Protein AF-A0A453B5K4-F1 (afdb_monomer_lite)

Secondary structure (DSSP, 8-state):
--HHHHHHHHHHHHHHHTTS--------PPPP--THHHHHHHHHHHHHTT-S--------SSSSTTHHHHHHTTSTT-----PPPP---------PPPP--------------SHHHHHHHHHHHT-HHHHHHHHHSTTHHHHHHHHHTSTT-EEEEEE-HHHHHHHHHHHTTS-HHHHHHHHHTTEESS---HHHHHHS-SEEEBTTSS-EEEEEE-SS-EEEEETTTPSS-EEEEEEEEEE-SSEEEEEESS----HHHHHHHHHHHHHHHHHHHHHHHHHHHHHHHHHHHHHHHHHHHHHHHHHHHHHHHHHHHTT----------

Organism: Aegilops tauschii subsp. strangulata (NCBI:txid200361)

Foldseek 3Di:
DPVVVVVVVVVLVVVVPPVPDDDDDDDDDDDDDDPPVVVVVVVVVVVPVPPDDDDDDDDDDDPPVVVVVVVVVVVVPPPDDPDDDDDDDDDDDDDDDDDDDDDDDDDDDDPPDDLVVVLVLLVVLQQNLLSVLQSVQPPSSVLQVVLLPDQFAKEAAGEGPVQSVVCVVVLVVDDSLQNSLLSQQRMFSGQDDPVRLAVPDQWTQTSSRPFTWGWDDDPNWIKIAGPVGDPPFIWTFPDWSDRDRRYTYTYIHHRYHYPVVVVVVVVVVVVVVVVCVVVVVVVVVVVVVVVVVVVSVVVVVVVVVVVVVVVVVVVVVVPPDDDDDDDDD

pLDDT: mean 72.01, std 23.86, range [30.5, 98.25]

InterPro domains:
  IPR000782 FAS1 domain [PF02469] (131-258)
  IPR000782 FAS1 domain [PS50213] (114-256)
  IPR000782 FAS1 domain [SM00554] (155-259)
  IPR036378 FAS1 domain superfamily [G3DSA:2.30.180.10] (99-259)
  IPR036378 FAS1 domain superfamily [SSF82153] (109-259)
  IPR045003 Fasciclin-like arabinogalactan protein, group A [PTHR32077] (66-262)

Structure (mmCIF, N/CA/C/O backbone):
data_AF-A0A453B5K4-F1
#
_entry.id   AF-A0A453B5K4-F1
#
loop_
_atom_site.group_PDB
_atom_site.id
_atom_site.type_symbol
_atom_site.label_atom_id
_atom_site.label_alt_id
_atom_site.label_comp_id
_atom_site.label_asym_id
_atom_site.label_entity_id
_atom_site.label_seq_id
_atom_site.pdbx_PDB_ins_code
_atom_site.Cartn_x
_atom_site.Cartn_y
_atom_site.Cartn_z
_atom_site.occupancy
_atom_site.B_iso_or_equiv
_atom_site.auth_seq_id
_atom_site.auth_comp_id
_atom_site.auth_asym_id
_atom_site.auth_atom_id
_atom_site.pdbx_PDB_model_num
ATOM 1 N N . MET A 1 1 ? 29.454 13.445 -32.163 1.00 44.91 1 MET A N 1
ATOM 2 C CA . MET A 1 1 ? 29.295 13.307 -33.635 1.00 44.91 1 MET A CA 1
ATOM 3 C C . MET A 1 1 ? 30.575 13.560 -34.451 1.00 44.91 1 MET A C 1
ATOM 5 O O . MET A 1 1 ? 30.662 13.029 -35.550 1.00 44.91 1 MET A O 1
ATOM 9 N N . LEU A 1 2 ? 31.587 14.292 -33.957 1.00 38.69 2 LEU A N 1
ATOM 10 C CA . LEU A 1 2 ? 32.822 14.576 -34.721 1.00 38.69 2 LEU A CA 1
ATOM 11 C C . LEU A 1 2 ? 33.898 13.470 -34.653 1.00 38.69 2 LEU A C 1
ATOM 13 O O . LEU A 1 2 ? 34.555 13.205 -35.654 1.00 38.69 2 LEU A O 1
ATOM 17 N N . PHE A 1 3 ? 34.012 12.741 -33.537 1.00 33.03 3 PHE A N 1
ATOM 18 C CA . PHE A 1 3 ? 35.019 11.675 -33.374 1.00 33.03 3 PHE A CA 1
ATOM 19 C C . PHE A 1 3 ? 34.816 10.463 -34.304 1.00 33.03 3 PHE A C 1
ATOM 21 O O . PHE A 1 3 ? 35.774 9.830 -34.734 1.00 33.03 3 PHE A O 1
ATOM 28 N N . SER A 1 4 ? 33.569 10.170 -34.680 1.00 44.31 4 SER A N 1
ATOM 29 C CA . SER A 1 4 ? 33.240 9.020 -35.534 1.00 44.31 4 SER A CA 1
ATOM 30 C C . SER A 1 4 ? 33.569 9.263 -37.018 1.00 44.31 4 SER A C 1
ATOM 32 O O . SER A 1 4 ? 33.883 8.324 -37.743 1.00 44.31 4 SER A O 1
ATOM 34 N N . ARG A 1 5 ? 33.589 10.528 -37.473 1.00 44.09 5 ARG A N 1
ATOM 35 C CA . ARG A 1 5 ? 33.927 10.875 -38.868 1.00 44.09 5 ARG A CA 1
ATOM 36 C C . ARG A 1 5 ? 35.433 10.799 -39.147 1.00 44.09 5 ARG A C 1
ATOM 38 O O . ARG A 1 5 ? 35.814 10.445 -40.257 1.00 44.09 5 ARG A O 1
ATOM 45 N N . ALA A 1 6 ? 36.280 11.067 -38.149 1.00 40.53 6 ALA A N 1
ATOM 46 C CA . ALA A 1 6 ? 37.738 11.027 -38.301 1.00 40.53 6 ALA A CA 1
ATOM 47 C C . ALA A 1 6 ? 38.283 9.592 -38.451 1.00 40.53 6 ALA A C 1
ATOM 49 O O . ALA A 1 6 ? 39.158 9.347 -39.279 1.00 40.53 6 ALA A O 1
ATOM 50 N N . MET A 1 7 ? 37.710 8.618 -37.734 1.00 45.06 7 MET A N 1
ATOM 51 C CA . MET A 1 7 ? 38.061 7.200 -37.915 1.00 45.06 7 MET A CA 1
ATOM 52 C C . MET A 1 7 ? 37.594 6.627 -39.265 1.00 45.06 7 MET A C 1
ATOM 54 O O . MET A 1 7 ? 38.231 5.720 -39.801 1.00 45.06 7 MET A O 1
ATOM 58 N N . LEU A 1 8 ? 36.524 7.184 -39.846 1.00 45.09 8 LEU A N 1
ATOM 59 C CA . LEU A 1 8 ? 35.948 6.729 -41.115 1.00 45.09 8 LEU A CA 1
ATOM 60 C C . LEU A 1 8 ? 36.867 7.004 -42.321 1.00 45.09 8 LEU A C 1
ATOM 62 O O . LEU A 1 8 ? 36.953 6.169 -43.220 1.00 45.09 8 LEU A O 1
ATOM 66 N N . LEU A 1 9 ? 37.593 8.130 -42.329 1.00 50.03 9 LEU A N 1
ATOM 67 C CA . LEU A 1 9 ? 38.559 8.427 -43.397 1.00 50.03 9 LEU A CA 1
ATOM 68 C C . LEU A 1 9 ? 39.829 7.577 -43.282 1.00 50.03 9 LEU A C 1
ATOM 70 O O . LEU A 1 9 ? 40.340 7.099 -44.292 1.00 50.03 9 LEU A O 1
ATOM 74 N N . HIS A 1 10 ? 40.319 7.343 -42.062 1.00 47.34 10 HIS A N 1
ATOM 75 C CA . HIS A 1 10 ? 41.556 6.588 -41.862 1.00 47.34 10 HIS A CA 1
ATOM 76 C C . HIS A 1 10 ? 41.399 5.100 -42.218 1.00 47.34 10 HIS A C 1
ATOM 78 O O . HIS A 1 10 ? 42.280 4.531 -42.855 1.00 47.34 10 HIS A O 1
ATOM 84 N N . ALA A 1 11 ? 40.265 4.470 -41.887 1.00 46.16 11 ALA A N 1
ATOM 85 C CA . ALA A 1 11 ? 40.037 3.056 -42.202 1.00 46.16 11 ALA A CA 1
ATOM 86 C C . ALA A 1 11 ? 39.791 2.790 -43.704 1.00 46.16 11 ALA A C 1
ATOM 88 O O . ALA A 1 11 ? 40.219 1.753 -44.220 1.00 46.16 11 ALA A O 1
ATOM 89 N N . MET A 1 12 ? 39.138 3.719 -44.420 1.00 43.75 12 MET A N 1
ATOM 90 C CA . MET A 1 12 ? 38.887 3.571 -45.862 1.00 43.75 12 MET A CA 1
ATOM 91 C C . MET A 1 12 ? 40.150 3.743 -46.714 1.00 43.75 12 MET A C 1
ATOM 93 O O . MET A 1 12 ? 40.313 3.015 -47.690 1.00 43.75 12 MET A O 1
ATOM 97 N N . VAL A 1 13 ? 41.069 4.637 -46.334 1.00 52.22 13 VAL A N 1
ATOM 98 C CA . VAL A 1 13 ? 42.352 4.796 -47.043 1.00 52.22 13 VAL A CA 1
ATOM 99 C C . VAL A 1 13 ? 43.278 3.603 -46.766 1.00 52.22 13 VAL A C 1
ATOM 101 O O . VAL A 1 13 ? 43.876 3.057 -47.691 1.00 52.22 13 VAL A O 1
ATOM 104 N N . TYR A 1 14 ? 43.314 3.105 -45.525 1.00 42.91 14 TYR A N 1
ATOM 105 C CA . TYR A 1 14 ? 44.226 2.022 -45.133 1.00 42.91 14 TYR A CA 1
ATOM 106 C C . TYR A 1 14 ? 43.904 0.655 -45.768 1.00 42.91 14 TYR A C 1
ATOM 108 O O . TYR A 1 14 ? 44.802 -0.160 -45.969 1.00 42.91 14 TYR A O 1
ATOM 116 N N . SER A 1 15 ? 42.638 0.387 -46.117 1.00 42.91 15 SER A N 1
ATOM 117 C CA . SER A 1 15 ? 42.247 -0.882 -46.763 1.00 42.91 15 SER A CA 1
ATOM 118 C C . SER A 1 15 ? 42.492 -0.922 -48.276 1.00 42.91 15 SER A C 1
ATOM 120 O O . SER A 1 15 ? 42.538 -2.012 -48.845 1.00 42.91 15 SER A O 1
ATOM 122 N N . CYS A 1 16 ? 42.661 0.226 -48.938 1.00 41.56 16 CYS A N 1
ATOM 123 C CA . CYS A 1 16 ? 42.994 0.263 -50.365 1.00 41.56 16 CYS A CA 1
ATOM 124 C C . CYS A 1 16 ? 44.496 0.064 -50.627 1.00 41.56 16 CYS A C 1
ATOM 126 O O . CYS A 1 16 ? 44.838 -0.556 -51.632 1.00 41.56 16 CYS A O 1
ATOM 128 N N . ASP A 1 17 ? 45.376 0.505 -49.721 1.00 39.75 17 ASP A N 1
ATOM 129 C CA . ASP A 1 17 ? 46.835 0.444 -49.922 1.00 39.75 17 ASP A CA 1
ATOM 130 C C . ASP A 1 17 ? 47.472 -0.911 -49.564 1.00 39.75 17 ASP A C 1
ATOM 132 O O . ASP A 1 17 ? 48.497 -1.297 -50.123 1.00 39.75 17 ASP A O 1
ATOM 136 N N . ARG A 1 18 ? 46.874 -1.691 -48.655 1.00 41.38 18 ARG A N 1
ATOM 137 C CA . ARG A 1 18 ? 47.550 -2.867 -48.067 1.00 41.38 18 ARG A CA 1
ATOM 138 C C . ARG A 1 18 ? 47.455 -4.177 -48.859 1.00 41.38 18 ARG A C 1
ATOM 140 O O . ARG A 1 18 ? 47.921 -5.204 -48.379 1.00 41.38 18 ARG A O 1
ATOM 147 N N . LEU A 1 19 ? 46.864 -4.167 -50.054 1.00 42.16 19 LEU A N 1
ATOM 148 C CA . LEU A 1 19 ? 46.797 -5.340 -50.947 1.00 42.16 19 LEU A CA 1
ATOM 149 C C . LEU A 1 19 ? 47.803 -5.273 -52.107 1.00 42.16 19 LEU A C 1
ATOM 151 O O . LEU A 1 19 ? 47.743 -6.092 -53.022 1.00 42.16 19 LEU A O 1
ATOM 155 N N . GLY A 1 20 ? 48.723 -4.309 -52.066 1.00 38.78 20 GLY A N 1
ATOM 156 C CA . GLY A 1 20 ? 49.695 -4.043 -53.118 1.00 38.78 20 GLY A CA 1
ATOM 157 C C . GLY A 1 20 ? 51.151 -4.240 -52.713 1.00 38.78 20 GLY A C 1
ATOM 158 O O . GLY A 1 20 ? 51.958 -3.446 -53.153 1.00 38.78 20 GLY A O 1
ATOM 159 N N . THR A 1 21 ? 51.520 -5.229 -51.897 1.00 35.91 21 THR A N 1
ATOM 160 C CA . THR A 1 21 ? 52.910 -5.731 -51.838 1.00 35.91 21 THR A CA 1
ATOM 161 C C . THR A 1 21 ? 52.940 -7.108 -51.175 1.00 35.91 21 THR A C 1
ATOM 163 O O . THR A 1 21 ? 52.643 -7.257 -49.994 1.00 35.91 21 THR A O 1
ATOM 166 N N . GLY A 1 22 ? 53.284 -8.136 -51.948 1.00 35.16 22 GLY A N 1
ATOM 167 C CA . GLY A 1 22 ? 53.698 -9.432 -51.424 1.00 35.16 22 GLY A CA 1
ATOM 168 C C . GLY A 1 22 ? 55.219 -9.537 -51.475 1.00 35.16 22 GLY A C 1
ATOM 169 O O . GLY A 1 22 ? 55.791 -9.367 -52.545 1.00 35.16 22 GLY A O 1
ATOM 170 N N . SE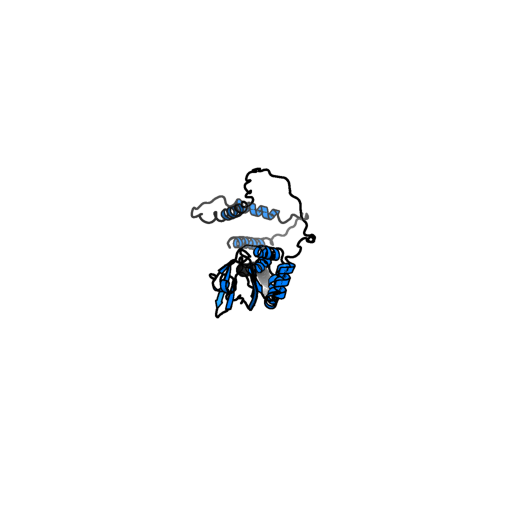R A 1 23 ? 55.860 -9.815 -50.341 1.00 33.44 23 SER A N 1
ATOM 171 C CA . SER A 1 23 ? 57.079 -10.632 -50.238 1.00 33.44 23 SER A CA 1
ATOM 172 C C . SER A 1 23 ? 57.351 -10.904 -48.756 1.00 33.44 23 SER A C 1
ATOM 174 O O . SER A 1 23 ? 57.229 -10.002 -47.930 1.00 33.44 23 SER A O 1
ATOM 176 N N . GLY A 1 24 ? 57.624 -12.166 -48.424 1.00 37.53 24 GLY A N 1
ATOM 177 C CA . GLY A 1 24 ? 57.566 -12.708 -47.067 1.00 37.53 24 GLY A CA 1
ATOM 178 C C . GLY A 1 24 ? 58.735 -12.366 -46.146 1.00 37.53 24 GLY A C 1
ATOM 179 O O . GLY A 1 24 ? 59.785 -11.945 -46.612 1.00 37.53 24 GLY A O 1
ATOM 180 N N . VAL A 1 25 ? 58.528 -12.633 -44.850 1.00 32.84 25 VAL A N 1
ATOM 181 C CA . VAL A 1 25 ? 59.504 -13.180 -43.889 1.00 32.84 25 VAL A CA 1
ATOM 182 C C . VAL A 1 25 ? 58.721 -13.917 -42.786 1.00 32.84 25 VAL A C 1
ATOM 184 O O . VAL A 1 25 ? 57.735 -13.411 -42.254 1.00 32.84 25 VAL A O 1
ATOM 187 N N . GLU A 1 26 ? 59.180 -15.129 -42.492 1.00 35.62 26 GLU A N 1
ATOM 188 C CA . GLU A 1 26 ? 58.746 -16.084 -41.466 1.00 35.62 26 GLU A CA 1
ATOM 189 C C . GLU A 1 26 ? 59.129 -15.636 -40.032 1.00 35.62 26 GLU A C 1
ATOM 191 O O . GLU A 1 26 ? 60.240 -15.152 -39.819 1.00 35.62 26 GLU A O 1
ATOM 196 N N . GLY A 1 27 ? 58.275 -15.914 -39.031 1.00 32.19 27 GLY A N 1
ATOM 197 C CA . GLY A 1 27 ? 58.741 -16.332 -37.693 1.00 32.19 27 GLY A CA 1
ATOM 198 C C . GLY A 1 27 ? 58.293 -15.543 -36.444 1.00 32.19 27 GLY A C 1
ATOM 199 O O . GLY A 1 27 ? 58.836 -14.480 -36.155 1.00 32.19 27 GLY A O 1
ATOM 200 N N . ARG A 1 28 ? 57.419 -16.181 -35.631 1.00 30.55 28 ARG A N 1
ATOM 201 C CA . ARG A 1 28 ? 57.387 -16.289 -34.135 1.00 30.55 28 ARG A CA 1
ATOM 202 C C . ARG A 1 28 ? 55.956 -16.146 -33.538 1.00 30.55 28 ARG A C 1
ATOM 204 O O . ARG A 1 28 ? 55.220 -15.261 -33.964 1.00 30.55 28 ARG A O 1
ATOM 211 N N . PRO A 1 29 ? 55.531 -16.994 -32.566 1.00 38.53 29 PRO A N 1
ATOM 212 C CA . PRO A 1 29 ? 54.137 -17.050 -32.103 1.00 38.53 29 PRO A CA 1
ATOM 213 C C . PRO A 1 29 ? 53.774 -15.953 -31.076 1.00 38.53 29 PRO A C 1
ATOM 215 O O . PRO A 1 29 ? 54.666 -15.407 -30.422 1.00 38.53 29 PRO A O 1
ATOM 218 N N . PRO A 1 30 ? 52.472 -15.638 -30.896 1.00 37.97 30 PRO A N 1
ATOM 219 C CA . PRO A 1 30 ? 52.020 -14.509 -30.085 1.00 37.97 30 PRO A CA 1
ATOM 220 C C . PRO A 1 30 ? 51.936 -14.831 -28.583 1.00 37.97 30 PRO A C 1
ATOM 222 O O . PRO A 1 30 ? 51.296 -15.799 -28.169 1.00 37.97 30 PRO A O 1
ATOM 225 N N . ALA A 1 31 ? 52.511 -13.954 -27.757 1.00 37.72 31 ALA A N 1
ATOM 226 C CA . ALA A 1 31 ? 52.238 -13.896 -26.324 1.00 37.72 31 ALA A CA 1
ATOM 227 C C . ALA A 1 31 ? 50.880 -13.211 -26.073 1.00 37.72 31 ALA A C 1
ATOM 229 O O . ALA A 1 31 ? 50.592 -12.143 -26.614 1.00 37.72 31 ALA A O 1
ATOM 230 N N . LYS A 1 32 ? 50.039 -13.849 -25.254 1.00 50.38 32 LYS A N 1
ATOM 231 C CA . LYS A 1 32 ? 48.721 -13.365 -24.825 1.00 50.38 32 LYS A CA 1
ATOM 232 C C . LYS A 1 32 ? 48.896 -12.307 -23.731 1.00 50.38 32 LYS A C 1
ATOM 234 O O . LYS A 1 32 ? 49.384 -12.656 -22.665 1.00 50.38 32 LYS A O 1
ATOM 239 N N . ASN A 1 33 ? 48.437 -11.073 -23.956 1.00 39.31 33 ASN A N 1
ATOM 240 C CA . ASN A 1 33 ? 48.264 -10.061 -22.904 1.00 39.31 33 ASN A CA 1
ATOM 241 C C . ASN A 1 33 ? 46.821 -9.503 -22.928 1.00 39.31 33 ASN A C 1
ATOM 243 O O . ASN A 1 33 ? 46.266 -9.327 -24.016 1.00 39.31 33 ASN A O 1
ATOM 247 N N . PRO A 1 34 ? 46.195 -9.255 -21.759 1.00 41.41 34 PRO A N 1
ATOM 248 C CA . PRO A 1 34 ? 44.765 -8.963 -21.630 1.00 41.41 34 PRO A CA 1
ATOM 249 C C . PRO A 1 34 ? 44.393 -7.506 -21.990 1.00 41.41 34 PRO A C 1
ATOM 251 O O . PRO A 1 34 ? 45.249 -6.619 -21.979 1.00 41.41 34 PRO A O 1
ATOM 254 N N . PRO A 1 35 ? 43.100 -7.222 -22.253 1.00 46.84 35 PRO A N 1
ATOM 255 C CA . PRO A 1 35 ? 42.599 -5.954 -22.814 1.00 46.84 35 PRO A CA 1
ATOM 256 C C . PRO A 1 35 ? 42.744 -4.694 -21.932 1.00 46.84 35 PRO A C 1
ATOM 258 O O . PRO A 1 35 ? 42.325 -3.614 -22.345 1.00 46.84 35 PRO A O 1
ATOM 261 N N . PHE A 1 36 ? 43.356 -4.778 -20.747 1.00 43.94 36 PHE A N 1
ATOM 262 C CA . PHE A 1 36 ? 43.463 -3.651 -19.809 1.00 43.94 36 PHE A CA 1
ATOM 263 C C . PHE A 1 36 ? 44.582 -2.643 -20.140 1.00 43.94 36 PHE A C 1
ATOM 265 O O . PHE A 1 36 ? 44.434 -1.454 -19.866 1.00 43.94 36 PHE A O 1
ATOM 272 N N . ALA A 1 37 ? 45.674 -3.066 -20.789 1.00 42.75 37 ALA A N 1
ATOM 273 C CA . ALA A 1 37 ? 46.810 -2.176 -21.081 1.00 42.75 37 ALA A CA 1
ATOM 274 C C . ALA A 1 37 ? 46.524 -1.159 -22.208 1.00 42.75 37 ALA A C 1
ATOM 276 O O . ALA A 1 37 ? 47.072 -0.057 -22.218 1.00 42.75 37 ALA A O 1
ATOM 277 N N . ILE A 1 38 ? 45.615 -1.490 -23.131 1.00 51.94 38 ILE A N 1
ATOM 278 C CA . ILE A 1 38 ? 45.228 -0.606 -24.244 1.00 51.94 38 ILE A CA 1
ATOM 279 C C . ILE A 1 38 ? 44.312 0.527 -23.746 1.00 51.94 38 ILE A C 1
ATOM 281 O O . ILE A 1 38 ? 44.372 1.647 -24.254 1.00 51.94 38 ILE A O 1
ATOM 285 N N . LEU A 1 39 ? 43.523 0.267 -22.698 1.00 46.91 39 LEU A N 1
ATOM 286 C CA . LEU A 1 39 ? 42.600 1.242 -22.115 1.00 46.91 39 LEU A CA 1
ATOM 287 C C . LEU A 1 39 ? 43.345 2.368 -21.370 1.00 46.91 39 LEU A C 1
ATOM 289 O O . LEU A 1 39 ? 42.973 3.535 -21.480 1.00 46.91 39 LEU A O 1
ATOM 293 N N . ILE A 1 40 ? 44.447 2.037 -20.687 1.00 49.06 40 ILE A N 1
ATOM 294 C CA . ILE A 1 40 ? 45.277 3.003 -19.943 1.00 49.06 40 ILE A CA 1
ATOM 295 C C . ILE A 1 40 ? 46.068 3.911 -20.901 1.00 49.06 40 ILE A C 1
ATOM 297 O O . ILE A 1 40 ? 46.153 5.119 -20.677 1.00 49.06 40 ILE A O 1
ATOM 301 N N . SER A 1 41 ? 46.565 3.376 -22.023 1.00 49.66 41 SER A N 1
ATOM 302 C CA . SER A 1 41 ? 47.263 4.182 -23.037 1.00 49.66 41 SER A CA 1
ATOM 303 C C . SER A 1 41 ? 46.338 5.164 -23.769 1.00 49.66 41 SER A C 1
ATOM 305 O O . SER A 1 41 ? 46.783 6.249 -24.145 1.00 49.66 41 SER A O 1
ATOM 307 N N . MET A 1 42 ? 45.052 4.832 -23.943 1.00 50.53 42 MET A N 1
ATOM 308 C CA . MET A 1 42 ? 44.075 5.761 -24.528 1.00 50.53 42 MET A CA 1
ATOM 309 C C . MET A 1 42 ? 43.636 6.861 -23.554 1.00 50.53 42 MET A C 1
ATOM 311 O O . MET A 1 42 ? 43.427 7.994 -23.984 1.00 50.53 42 MET A O 1
ATOM 315 N N . LEU A 1 43 ? 43.563 6.572 -22.251 1.00 46.47 43 LEU A N 1
ATOM 316 C CA . LEU A 1 43 ? 43.253 7.574 -21.224 1.00 46.47 43 LEU A CA 1
ATOM 317 C C . LEU A 1 43 ? 44.385 8.605 -21.057 1.00 46.47 43 LEU A C 1
ATOM 319 O O . LEU A 1 43 ? 44.106 9.798 -20.948 1.00 46.47 43 LEU A O 1
ATOM 323 N N . LEU A 1 44 ? 45.655 8.191 -21.140 1.00 48.28 44 LEU A N 1
ATOM 324 C CA . LEU A 1 44 ? 46.801 9.108 -21.022 1.00 48.28 44 LEU A CA 1
ATOM 325 C C . LEU A 1 44 ? 47.017 9.998 -22.266 1.00 48.28 44 LEU A C 1
ATOM 327 O O . LEU A 1 44 ? 47.513 11.119 -22.148 1.00 48.28 44 LEU A O 1
ATOM 331 N N . GLY A 1 45 ? 46.604 9.542 -23.454 1.00 44.75 45 GLY A N 1
ATOM 332 C CA . GLY A 1 45 ? 46.686 10.325 -24.696 1.00 44.75 45 GLY A CA 1
ATOM 333 C C . GLY A 1 45 ? 45.675 11.477 -24.784 1.00 44.75 45 GLY A C 1
ATOM 334 O O . GLY A 1 45 ? 45.940 12.486 -25.434 1.00 44.75 45 GLY A O 1
ATOM 335 N N . VAL A 1 46 ? 44.536 11.371 -24.090 1.00 50.03 46 VAL A N 1
ATOM 336 C CA . VAL A 1 46 ? 43.511 12.432 -24.049 1.00 50.03 46 VAL A CA 1
ATOM 337 C C . VAL A 1 46 ? 43.911 13.572 -23.101 1.00 50.03 46 VAL A C 1
ATOM 339 O O . VAL A 1 46 ? 43.551 14.722 -23.343 1.00 50.03 46 VAL A O 1
ATOM 342 N N . LEU A 1 47 ? 44.723 13.290 -22.077 1.00 44.03 47 LEU A N 1
ATOM 343 C CA . LEU A 1 47 ? 45.171 14.282 -21.089 1.00 44.03 47 LEU A CA 1
ATOM 344 C C . LEU A 1 47 ? 46.348 15.158 -21.557 1.00 44.03 47 LEU A C 1
ATOM 346 O O . LEU A 1 47 ? 46.537 16.246 -21.021 1.00 44.03 47 LEU A O 1
ATOM 350 N N . THR A 1 48 ? 47.113 14.755 -22.578 1.00 43.72 48 THR A N 1
ATOM 351 C CA . THR A 1 48 ? 48.299 15.513 -23.041 1.00 43.72 48 THR A CA 1
ATOM 352 C C . THR A 1 48 ? 48.069 16.352 -24.305 1.00 43.72 48 THR A C 1
ATOM 354 O O . THR A 1 48 ? 48.881 17.219 -24.622 1.00 43.72 48 THR A O 1
ATOM 357 N N . SER A 1 49 ? 46.931 16.191 -24.993 1.00 39.91 49 SER A N 1
ATOM 358 C CA . SER A 1 49 ? 46.587 16.962 -26.204 1.00 39.91 49 SER A CA 1
ATOM 359 C C . SER A 1 49 ? 45.838 18.280 -25.931 1.00 39.91 49 SER A C 1
ATOM 361 O O . SER A 1 49 ? 45.495 18.990 -26.877 1.00 39.91 49 SER A O 1
ATOM 363 N N . GLN A 1 50 ? 45.573 18.635 -24.669 1.00 42.50 50 GLN A N 1
ATOM 364 C CA . GLN A 1 50 ? 44.916 19.904 -24.307 1.00 42.50 50 GLN A CA 1
ATOM 365 C C . GLN A 1 50 ? 45.892 21.058 -24.014 1.00 42.50 50 GLN A C 1
ATOM 367 O O . GLN A 1 50 ? 45.488 22.133 -23.577 1.00 42.50 50 GLN A O 1
ATOM 372 N N . GLY A 1 51 ? 47.182 20.880 -24.298 1.00 46.59 51 GLY A N 1
ATOM 373 C CA . GLY A 1 51 ? 48.159 21.957 -24.241 1.00 46.59 51 GLY A CA 1
ATOM 374 C C . GLY A 1 51 ? 48.292 22.673 -25.583 1.00 46.59 51 GLY A C 1
ATOM 375 O O . GLY A 1 51 ? 48.961 22.158 -26.472 1.00 46.59 51 GLY A O 1
ATOM 376 N N . ARG A 1 52 ? 47.779 23.914 -25.654 1.00 45.00 52 ARG A N 1
ATOM 377 C CA . ARG A 1 52 ? 48.212 25.003 -26.564 1.00 45.00 52 ARG A CA 1
ATOM 378 C C . ARG A 1 52 ? 47.417 25.178 -27.878 1.00 45.00 52 ARG A C 1
ATOM 380 O O . ARG A 1 52 ? 47.877 24.795 -28.948 1.00 45.00 52 ARG A O 1
ATOM 387 N N . ARG A 1 53 ? 46.315 25.943 -27.818 1.00 40.84 53 ARG A N 1
ATOM 388 C CA . ARG A 1 53 ? 46.168 27.261 -28.492 1.00 40.84 53 ARG A CA 1
ATOM 389 C C . ARG A 1 53 ? 44.812 27.905 -28.174 1.00 40.84 53 ARG A C 1
ATOM 391 O O . ARG A 1 53 ? 43.754 27.306 -28.293 1.00 40.84 53 ARG A O 1
ATOM 398 N N . SER A 1 54 ? 44.930 29.139 -27.719 1.00 39.69 54 SER A N 1
ATOM 399 C CA . SER A 1 54 ? 43.965 30.057 -27.129 1.00 39.69 54 SER A CA 1
ATOM 400 C C . SER A 1 54 ? 43.056 30.761 -28.137 1.00 39.69 54 SER A C 1
ATOM 402 O O . SER A 1 54 ? 43.568 31.380 -29.065 1.00 39.69 54 SER A O 1
ATOM 404 N N . THR A 1 55 ? 41.760 30.830 -27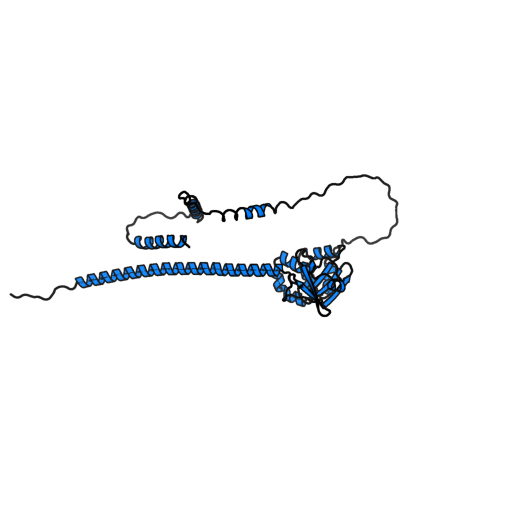.825 1.00 36.94 55 THR A N 1
ATOM 405 C CA . THR A 1 55 ? 40.932 32.038 -28.000 1.00 36.94 55 THR A CA 1
ATOM 406 C C . THR A 1 55 ? 39.893 32.079 -26.881 1.00 36.94 55 THR A C 1
ATOM 408 O O . THR A 1 55 ? 39.145 31.125 -26.683 1.00 36.94 55 THR A O 1
ATOM 411 N N . MET A 1 56 ? 39.916 33.168 -26.113 1.00 46.38 56 MET A N 1
ATOM 412 C CA . MET A 1 56 ? 39.053 33.435 -24.965 1.00 46.38 56 MET A CA 1
ATOM 413 C C . MET A 1 56 ? 37.603 33.645 -25.415 1.00 46.38 56 MET A C 1
ATOM 415 O O . MET A 1 56 ? 37.367 34.519 -26.241 1.00 46.38 56 MET A O 1
ATOM 419 N N . ALA A 1 57 ? 36.654 32.893 -24.851 1.00 40.47 57 ALA A N 1
ATOM 420 C CA . ALA A 1 57 ? 35.296 33.353 -24.540 1.00 40.47 57 ALA A CA 1
ATOM 421 C C . ALA A 1 57 ? 34.488 32.228 -23.868 1.00 40.47 57 ALA A C 1
ATOM 423 O O . ALA A 1 57 ? 34.288 31.163 -24.440 1.00 40.47 57 ALA A O 1
ATOM 424 N N . SER A 1 58 ? 33.977 32.531 -22.674 1.00 42.22 58 SER A N 1
ATOM 425 C CA . SER A 1 58 ? 32.878 31.849 -21.978 1.00 42.22 58 SER A CA 1
ATOM 426 C C . SER A 1 58 ? 33.099 30.392 -21.530 1.00 42.22 58 SER A C 1
ATOM 428 O O . SER A 1 58 ? 32.542 29.443 -22.076 1.00 42.22 58 SER A O 1
ATOM 430 N N . LEU A 1 59 ? 33.864 30.226 -20.446 1.00 41.84 59 LEU A N 1
ATOM 431 C CA . LEU A 1 59 ? 33.810 29.054 -19.565 1.00 41.84 59 LEU A CA 1
ATOM 432 C C . LEU A 1 59 ? 33.224 29.478 -18.212 1.00 41.84 59 LEU A C 1
ATOM 434 O O . LEU A 1 59 ? 33.936 29.680 -17.236 1.00 41.84 59 LEU A O 1
ATOM 438 N N . ALA A 1 60 ? 31.904 29.612 -18.165 1.00 47.72 60 ALA A N 1
ATOM 439 C CA . ALA A 1 60 ? 31.126 29.609 -16.933 1.00 47.72 60 ALA A CA 1
ATOM 440 C C . ALA A 1 60 ? 29.940 28.669 -17.175 1.00 47.72 60 ALA A C 1
ATOM 442 O O . ALA A 1 60 ? 28.982 29.042 -17.843 1.00 47.72 60 ALA A O 1
ATOM 443 N N . GLY A 1 61 ? 30.038 27.412 -16.729 1.00 50.25 61 GLY A N 1
ATOM 444 C CA . GLY A 1 61 ? 28.897 26.494 -16.843 1.00 50.25 61 GLY A CA 1
ATOM 445 C C . GLY A 1 61 ? 29.141 24.999 -16.640 1.00 50.25 61 GLY A C 1
ATOM 446 O O . GLY A 1 61 ? 28.174 24.288 -16.409 1.00 50.25 61 GLY A O 1
ATOM 447 N N . ALA A 1 62 ? 30.376 24.488 -16.679 1.00 47.47 62 ALA A N 1
ATOM 448 C CA . ALA A 1 62 ? 30.585 23.027 -16.689 1.00 47.47 62 ALA A CA 1
ATOM 449 C C . ALA A 1 62 ? 31.550 22.470 -15.626 1.00 47.47 62 ALA A C 1
ATOM 451 O O . ALA A 1 62 ? 31.868 21.287 -15.665 1.00 47.47 62 ALA A O 1
ATOM 452 N N . ALA A 1 63 ? 31.989 23.282 -14.658 1.00 46.16 63 ALA A N 1
ATOM 453 C CA . ALA A 1 63 ? 32.884 22.839 -13.577 1.00 46.16 63 ALA A CA 1
ATOM 454 C C . ALA A 1 63 ? 32.251 22.881 -12.170 1.00 46.16 63 ALA A C 1
ATOM 456 O O . ALA A 1 63 ? 32.909 22.520 -11.201 1.00 46.16 63 ALA A O 1
ATOM 457 N N . LEU A 1 64 ? 30.975 23.270 -12.039 1.00 47.97 64 LEU A N 1
ATOM 458 C CA . LEU A 1 64 ? 30.264 23.285 -10.748 1.00 47.97 64 LEU A CA 1
ATOM 459 C C . LEU A 1 64 ? 29.372 22.053 -10.516 1.00 47.97 64 LEU A C 1
ATOM 461 O O . LEU A 1 64 ? 29.033 21.760 -9.377 1.00 47.97 64 LEU A O 1
ATOM 465 N N . ALA A 1 65 ? 29.059 21.266 -11.550 1.00 49.84 65 ALA A N 1
ATOM 466 C CA . ALA A 1 65 ? 28.204 20.083 -11.393 1.00 49.84 65 ALA A CA 1
ATOM 467 C C . ALA A 1 65 ? 28.933 18.858 -10.800 1.00 49.84 65 ALA A C 1
ATOM 469 O O . ALA A 1 65 ? 28.282 17.954 -10.286 1.00 49.84 65 ALA A O 1
ATOM 470 N N . SER A 1 66 ? 30.272 18.824 -10.839 1.00 50.09 66 SER A N 1
ATOM 471 C CA . SER A 1 66 ? 31.049 17.691 -10.311 1.00 50.09 66 SER A CA 1
ATOM 472 C C . SER A 1 66 ? 31.432 17.841 -8.833 1.00 50.09 66 SER A C 1
ATOM 474 O O . SER A 1 66 ? 31.675 16.831 -8.179 1.00 50.09 66 SER A O 1
ATOM 476 N N . CYS A 1 67 ? 31.463 19.063 -8.287 1.00 43.72 67 CYS A N 1
ATOM 477 C CA . CYS A 1 67 ? 31.759 19.290 -6.865 1.00 43.72 67 CYS A CA 1
ATOM 478 C C . CYS A 1 67 ? 30.513 19.190 -5.971 1.00 43.72 67 CYS A C 1
ATOM 480 O O . CYS A 1 67 ? 30.622 18.747 -4.830 1.00 43.72 67 CYS A O 1
ATOM 482 N N . SER A 1 68 ? 29.321 19.532 -6.473 1.00 54.94 68 SER A N 1
ATOM 483 C CA . SER A 1 68 ? 28.084 19.474 -5.675 1.00 54.94 68 SER A CA 1
ATOM 484 C C . SER A 1 68 ? 27.647 18.047 -5.321 1.00 54.94 68 SER A C 1
ATOM 486 O O . SER A 1 68 ? 27.053 17.840 -4.269 1.00 54.94 68 SER A O 1
ATOM 488 N N . ILE A 1 69 ? 27.981 17.050 -6.147 1.00 56.59 69 ILE A N 1
ATOM 489 C CA . ILE A 1 69 ? 27.646 15.637 -5.888 1.00 56.59 69 ILE A CA 1
ATOM 490 C C . ILE A 1 69 ? 28.547 15.044 -4.789 1.00 56.59 69 ILE A C 1
ATOM 492 O O . ILE A 1 69 ? 28.094 14.227 -3.992 1.00 56.59 69 ILE A O 1
ATOM 496 N N . LEU A 1 70 ? 29.798 15.505 -4.688 1.00 54.28 70 LEU A N 1
ATOM 497 C CA . LEU A 1 70 ? 30.750 15.063 -3.663 1.00 54.28 70 LEU A CA 1
ATOM 498 C C . LEU A 1 70 ? 30.478 15.704 -2.291 1.00 54.28 70 LEU A C 1
ATOM 500 O O . LEU A 1 70 ? 30.733 15.078 -1.268 1.00 54.28 70 LEU A O 1
ATOM 504 N N . LEU A 1 71 ? 29.902 16.912 -2.258 1.00 55.53 71 LEU A N 1
ATOM 505 C CA . LEU A 1 71 ? 29.477 17.569 -1.015 1.00 55.53 71 LEU A CA 1
ATOM 506 C C . LEU A 1 71 ? 28.178 16.983 -0.433 1.00 55.53 71 LEU A C 1
ATOM 508 O O . LEU A 1 71 ? 28.034 16.940 0.786 1.00 55.53 71 LEU A O 1
ATOM 512 N N . LEU A 1 72 ? 27.260 16.478 -1.267 1.00 53.97 72 LEU A N 1
ATOM 513 C CA . LEU A 1 72 ? 26.014 15.849 -0.797 1.00 53.97 72 LEU A CA 1
ATOM 514 C C . LEU A 1 72 ? 26.229 14.457 -0.176 1.00 53.97 72 LEU A C 1
ATOM 516 O O . LEU A 1 72 ? 25.460 14.064 0.692 1.00 53.97 72 LEU A O 1
ATOM 520 N N . LEU A 1 73 ? 27.287 13.735 -0.562 1.00 47.75 73 LEU A N 1
ATOM 521 C CA . LEU A 1 73 ? 27.614 12.419 0.011 1.00 47.75 73 LEU A CA 1
ATOM 522 C C . LEU A 1 73 ? 28.399 12.496 1.333 1.00 47.75 73 LEU A C 1
ATOM 524 O O . LEU A 1 73 ? 28.457 11.507 2.055 1.00 47.75 73 LEU A O 1
ATOM 528 N N . LEU A 1 74 ? 28.975 13.655 1.675 1.00 47.59 74 LEU A N 1
ATOM 529 C CA . LEU A 1 74 ? 29.714 13.853 2.931 1.00 47.59 74 LEU A CA 1
ATOM 530 C C . LEU A 1 74 ? 28.845 14.409 4.076 1.00 47.59 74 LEU A C 1
ATOM 532 O O . LEU A 1 74 ? 29.258 14.349 5.230 1.00 47.59 74 LEU A O 1
ATOM 536 N N . VAL A 1 75 ? 27.636 14.905 3.785 1.00 47.09 75 VAL A N 1
ATOM 537 C CA . VAL A 1 75 ? 26.688 15.424 4.794 1.00 47.09 75 VAL A CA 1
ATOM 538 C C . VAL A 1 75 ? 25.827 14.322 5.438 1.00 47.09 75 VAL A C 1
ATOM 540 O O . VAL A 1 75 ? 25.310 14.518 6.533 1.00 47.09 75 VAL A O 1
ATOM 543 N N . SER A 1 76 ? 25.725 13.132 4.839 1.00 40.56 76 SER A N 1
ATOM 544 C CA . SER A 1 76 ? 24.883 12.037 5.360 1.00 40.56 76 SER A CA 1
ATOM 545 C C . SER A 1 76 ? 25.557 11.116 6.388 1.00 40.56 76 SER A C 1
ATOM 547 O O . SER A 1 76 ? 24.926 10.169 6.843 1.00 40.56 76 SER A O 1
ATOM 549 N N . CYS A 1 77 ? 26.800 11.388 6.799 1.00 36.88 77 CYS A N 1
ATOM 550 C CA . CYS A 1 77 ? 27.512 10.571 7.796 1.00 36.88 77 CYS A CA 1
ATOM 551 C C . CYS A 1 77 ? 27.610 11.218 9.192 1.00 36.88 77 CYS A C 1
ATOM 553 O O . CYS A 1 77 ? 28.341 10.714 10.038 1.00 36.88 77 CYS A O 1
ATOM 555 N N . ALA A 1 78 ? 26.898 12.320 9.453 1.00 39.94 78 ALA A N 1
ATOM 556 C CA . ALA A 1 78 ? 26.997 13.075 10.710 1.00 39.94 78 ALA A CA 1
ATOM 557 C C . ALA A 1 78 ? 25.674 13.157 11.499 1.00 39.94 78 ALA A C 1
ATOM 559 O O . ALA A 1 78 ? 25.398 14.171 12.135 1.00 39.94 78 ALA A O 1
ATOM 560 N N . GLN A 1 79 ? 24.841 12.115 11.455 1.00 43.53 79 GLN A N 1
ATOM 561 C CA . GLN A 1 79 ? 23.682 11.967 12.347 1.00 43.53 79 GLN A CA 1
ATOM 562 C C . GLN A 1 79 ? 23.727 10.576 12.982 1.00 43.53 79 GLN A C 1
ATOM 564 O O . GLN A 1 79 ? 23.111 9.627 12.512 1.00 43.53 79 GLN A O 1
ATOM 569 N N . GLY A 1 80 ? 24.536 10.448 14.027 1.00 40.38 80 GLY A N 1
ATOM 570 C CA . GLY A 1 80 ? 24.631 9.240 14.827 1.00 40.38 80 GLY A CA 1
ATOM 571 C C . GLY A 1 80 ? 25.477 9.511 16.060 1.00 40.38 80 GLY A C 1
ATOM 572 O O . GLY A 1 80 ? 26.652 9.830 15.927 1.00 40.38 80 GLY A O 1
ATOM 573 N N . GLN A 1 81 ? 24.860 9.344 17.229 1.00 34.75 81 GLN A N 1
ATOM 574 C CA . GLN A 1 81 ? 25.417 9.468 18.585 1.00 34.75 81 GLN A CA 1
ATOM 575 C C . GLN A 1 81 ? 25.340 10.864 19.220 1.00 34.75 81 GLN A C 1
ATOM 577 O O . GLN A 1 81 ? 26.336 11.495 19.560 1.00 34.75 81 GLN A O 1
ATOM 582 N N . GLY A 1 82 ? 24.101 11.306 19.459 1.00 30.50 82 GLY A N 1
ATOM 583 C CA . GLY A 1 82 ? 23.799 12.130 20.626 1.00 30.50 82 GLY A CA 1
ATOM 584 C C . GLY A 1 82 ? 23.792 11.239 21.869 1.00 30.50 82 GLY A C 1
ATOM 585 O O . GLY A 1 82 ? 22.939 10.368 22.006 1.00 30.50 82 GLY A O 1
ATOM 586 N N . GLN A 1 83 ? 24.784 11.430 22.730 1.00 37.06 83 GLN A N 1
ATOM 587 C CA . GLN A 1 83 ? 24.884 10.820 24.050 1.00 37.06 83 GLN A CA 1
ATOM 588 C C . GLN A 1 83 ? 23.800 11.412 24.973 1.00 37.06 83 GLN A C 1
ATOM 590 O O . GLN A 1 83 ? 23.645 12.637 24.977 1.00 37.06 83 GLN A O 1
ATOM 595 N N . PRO A 1 84 ? 23.044 10.609 25.746 1.00 37.03 84 PRO A N 1
ATOM 596 C CA . PRO A 1 84 ? 22.125 11.147 26.745 1.00 37.03 84 PRO A CA 1
ATOM 597 C C . PRO A 1 84 ? 22.918 11.832 27.874 1.00 37.03 84 PRO A C 1
ATOM 599 O O . PRO A 1 84 ? 23.977 11.323 28.252 1.00 37.03 84 PRO A O 1
ATOM 602 N N . PRO A 1 85 ? 22.452 12.970 28.416 1.00 37.62 85 PRO A N 1
ATOM 603 C CA . PRO A 1 85 ? 23.105 13.617 29.543 1.00 37.62 85 PRO A CA 1
ATOM 604 C C . PRO A 1 85 ? 22.901 12.799 30.821 1.00 37.62 85 PRO A C 1
ATOM 606 O O . PRO A 1 85 ? 21.779 12.502 31.226 1.00 37.62 85 PRO A O 1
ATOM 609 N N . GLU A 1 86 ? 24.022 12.473 31.451 1.00 38.53 86 GLU A N 1
ATOM 610 C CA . GLU A 1 86 ? 24.117 11.955 32.809 1.00 38.53 86 GLU A CA 1
ATOM 611 C C . GLU A 1 86 ? 23.616 13.033 33.780 1.00 38.53 86 GLU A C 1
ATOM 613 O O . GLU A 1 86 ? 24.132 14.154 33.805 1.00 38.53 86 GLU A O 1
ATOM 618 N N . ALA A 1 87 ? 22.568 12.707 34.534 1.00 33.41 87 ALA A N 1
ATOM 619 C CA . ALA A 1 87 ? 22.048 13.519 35.627 1.00 33.41 87 ALA A CA 1
ATOM 620 C C . ALA A 1 87 ? 22.341 12.817 36.966 1.00 33.41 87 ALA A C 1
ATOM 622 O O . ALA A 1 87 ? 22.446 11.590 36.995 1.00 33.41 87 ALA A O 1
ATOM 623 N N . PRO A 1 88 ? 22.524 13.583 38.054 1.00 38.72 88 PRO A N 1
ATOM 624 C CA . PRO A 1 88 ? 23.377 13.200 39.173 1.00 38.72 88 PRO A CA 1
ATOM 625 C C . PRO A 1 88 ? 22.699 12.235 40.144 1.00 38.72 88 PRO A C 1
ATOM 627 O O . PRO A 1 88 ? 21.517 12.376 40.452 1.00 38.72 88 PRO A O 1
ATOM 630 N N . GLU A 1 89 ? 23.503 11.321 40.686 1.00 40.78 89 GLU A N 1
ATOM 631 C CA . GLU A 1 89 ? 23.218 10.573 41.909 1.00 40.78 89 GLU A CA 1
ATOM 632 C C . GLU A 1 89 ? 22.930 11.537 43.067 1.00 40.78 89 GLU A C 1
ATOM 634 O O . GLU A 1 89 ? 23.839 12.164 43.614 1.00 40.78 89 GLU A O 1
ATOM 639 N N . GLU A 1 90 ? 21.665 11.617 43.479 1.00 36.50 90 GLU A N 1
ATOM 640 C CA . GLU A 1 90 ? 21.310 12.026 44.833 1.00 36.50 90 GLU A CA 1
ATOM 641 C C . GLU A 1 90 ? 20.760 10.833 45.609 1.00 36.50 90 GLU A C 1
ATOM 643 O O . GLU A 1 90 ? 19.720 10.251 45.301 1.00 36.50 90 GLU A O 1
ATOM 648 N N . ALA A 1 91 ? 21.527 10.485 46.636 1.00 33.09 91 ALA A N 1
ATOM 649 C CA . ALA A 1 91 ? 21.184 9.557 47.684 1.00 33.09 91 ALA A CA 1
ATOM 650 C C . ALA A 1 91 ? 20.088 10.137 48.587 1.00 33.09 91 ALA A C 1
ATOM 652 O O . ALA A 1 91 ? 20.231 11.246 49.097 1.00 33.09 91 ALA A O 1
ATOM 653 N N . TRP A 1 92 ? 19.081 9.322 48.896 1.00 33.78 92 TRP A N 1
ATOM 654 C CA . TRP A 1 92 ? 18.378 9.389 50.176 1.00 33.78 92 TRP A CA 1
ATOM 655 C C . TRP A 1 92 ? 18.255 7.974 50.758 1.00 33.78 92 TRP A C 1
ATOM 657 O O . TRP A 1 92 ? 17.996 7.030 50.007 1.00 33.78 92 TRP A O 1
ATOM 667 N N . PRO A 1 93 ? 18.498 7.801 52.068 1.00 47.22 93 PRO A N 1
ATOM 668 C CA . PRO A 1 93 ? 18.362 6.529 52.755 1.00 47.22 93 PRO A CA 1
ATOM 669 C C . PRO A 1 93 ? 16.894 6.307 53.138 1.00 47.22 93 PRO A C 1
ATOM 671 O O . PRO A 1 93 ? 16.161 7.272 53.311 1.00 47.22 93 PRO A O 1
ATOM 674 N N . GLU A 1 94 ? 16.486 5.044 53.241 1.00 31.30 94 GLU A N 1
ATOM 675 C CA . GLU A 1 94 ? 15.516 4.513 54.213 1.00 31.30 94 GLU A CA 1
ATOM 676 C C . GLU A 1 94 ? 15.398 3.010 53.894 1.00 31.30 94 GLU A C 1
ATOM 678 O O . GLU A 1 94 ? 15.313 2.616 52.738 1.00 31.30 94 GLU A O 1
ATOM 683 N N . GLY A 1 95 ? 15.555 2.083 54.830 1.00 38.06 95 GLY A N 1
ATOM 684 C CA . GLY A 1 95 ? 14.566 1.824 55.867 1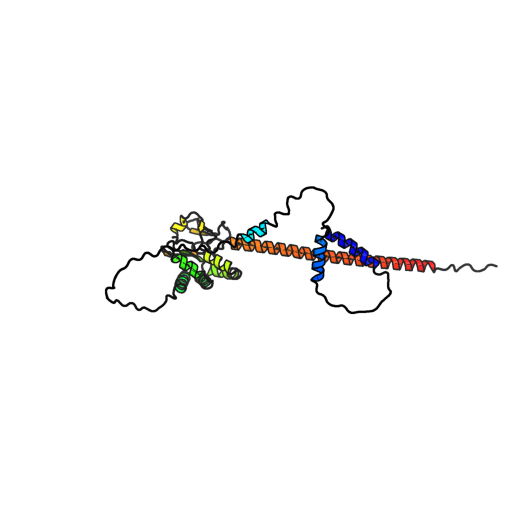.00 38.06 95 GLY A CA 1
ATOM 685 C C . GLY A 1 95 ? 14.037 0.399 55.653 1.00 38.06 95 GLY A C 1
ATOM 686 O O . GLY A 1 95 ? 13.679 0.008 54.550 1.00 38.06 95 GLY A O 1
ATOM 687 N N . GLN A 1 96 ? 14.093 -0.405 56.705 1.00 39.12 96 GLN A N 1
ATOM 688 C CA . GLN A 1 96 ? 13.831 -1.846 56.754 1.00 39.12 96 GLN A CA 1
ATOM 689 C C . GLN A 1 96 ? 12.406 -2.249 56.285 1.00 39.12 96 GLN A C 1
ATOM 691 O O . GLN A 1 96 ? 11.483 -1.451 56.448 1.00 39.12 96 GLN A O 1
ATOM 696 N N . PRO A 1 97 ? 12.183 -3.474 55.754 1.00 40.25 97 PRO A N 1
ATOM 697 C CA . PRO A 1 97 ? 10.885 -3.875 55.206 1.00 40.25 97 PRO A CA 1
ATOM 698 C C . PRO A 1 97 ? 9.900 -4.323 56.302 1.00 40.25 97 PRO A C 1
ATOM 700 O O . PRO A 1 97 ? 10.332 -4.942 57.278 1.00 40.25 97 PRO A O 1
ATOM 703 N N . PRO A 1 98 ? 8.583 -4.098 56.138 1.00 40.47 98 PRO A N 1
ATOM 704 C CA . PRO A 1 98 ? 7.563 -4.816 56.889 1.00 40.47 98 PRO A CA 1
ATOM 705 C C . PRO A 1 98 ? 7.051 -6.049 56.123 1.00 40.47 98 PRO A C 1
ATOM 707 O O . PRO A 1 98 ? 6.855 -6.026 54.908 1.00 40.47 98 PRO A O 1
ATOM 710 N N . GLU A 1 99 ? 6.844 -7.129 56.872 1.00 38.78 99 GLU A N 1
ATOM 711 C CA . GLU A 1 99 ? 6.317 -8.429 56.448 1.00 38.78 99 GLU A CA 1
ATOM 712 C C . GLU A 1 99 ? 4.805 -8.423 56.119 1.00 38.78 99 GLU A C 1
ATOM 714 O O . GLU A 1 99 ? 4.020 -7.862 56.881 1.00 38.78 99 GLU A O 1
ATOM 719 N N . ALA A 1 100 ? 4.449 -9.197 55.074 1.00 37.22 100 ALA A N 1
ATOM 720 C CA . ALA A 1 100 ? 3.213 -9.988 54.853 1.00 37.22 100 ALA A CA 1
ATOM 721 C C . ALA A 1 100 ? 1.852 -9.253 54.654 1.00 37.22 100 ALA A C 1
ATOM 723 O O . ALA A 1 100 ? 1.705 -8.123 55.112 1.00 37.22 100 ALA A O 1
ATOM 724 N N . PRO A 1 101 ? 0.812 -9.872 54.023 1.00 45.31 101 PRO A N 1
ATOM 725 C CA . PRO A 1 101 ? 0.641 -11.301 53.705 1.00 45.31 101 PRO A CA 1
ATOM 726 C C . PRO A 1 101 ? 0.240 -11.671 52.256 1.00 45.31 101 PRO A C 1
ATOM 728 O O . PRO A 1 101 ? -0.173 -10.854 51.440 1.00 45.31 101 PRO A O 1
ATOM 731 N N . GLU A 1 102 ? 0.386 -12.973 52.008 1.00 49.03 102 GLU A N 1
ATOM 732 C CA . GLU A 1 102 ? 0.139 -13.772 50.807 1.00 49.03 102 GLU A CA 1
ATOM 733 C C . GLU A 1 102 ? -1.272 -13.623 50.203 1.00 49.03 102 GLU A C 1
ATOM 735 O O . GLU A 1 102 ? -2.261 -13.960 50.848 1.00 49.03 102 GLU A O 1
ATOM 740 N N . GLU A 1 103 ? -1.353 -13.288 48.911 1.00 37.53 103 GLU A N 1
ATOM 741 C CA . GLU A 1 103 ? -2.358 -13.876 48.018 1.00 37.53 103 GLU A CA 1
ATOM 742 C C . GLU A 1 103 ? -1.679 -14.361 46.733 1.00 37.53 103 GLU A C 1
ATOM 744 O O . GLU A 1 103 ? -1.011 -13.620 46.012 1.00 37.53 103 GLU A O 1
ATOM 749 N N . ALA A 1 104 ? -1.809 -15.665 46.509 1.00 38.50 104 ALA A N 1
ATOM 750 C CA . ALA A 1 104 ? -1.164 -16.420 45.456 1.00 38.50 104 ALA A CA 1
ATOM 751 C C . ALA A 1 104 ? -1.827 -16.173 44.093 1.00 38.50 104 ALA A C 1
ATOM 753 O O . ALA A 1 104 ? -2.977 -16.554 43.877 1.00 38.50 104 ALA A O 1
ATOM 754 N N . TRP A 1 105 ? -1.056 -15.641 43.147 1.00 34.19 105 TRP A N 1
ATOM 755 C CA . TRP A 1 105 ? -1.293 -15.811 41.713 1.00 34.19 105 TRP A CA 1
ATOM 756 C C . TRP A 1 105 ? -0.229 -16.772 41.165 1.00 34.19 105 TRP A C 1
ATOM 758 O O . TRP A 1 105 ? 0.922 -16.701 41.601 1.00 34.19 105 TRP A O 1
ATOM 768 N N . PRO A 1 106 ? -0.570 -17.712 40.265 1.00 39.69 106 PRO A N 1
ATOM 769 C CA . PRO A 1 106 ? 0.421 -18.616 39.706 1.00 39.69 106 PRO A CA 1
ATOM 770 C C . PRO A 1 106 ? 1.305 -17.841 38.724 1.00 39.69 106 PRO A C 1
ATOM 772 O O . PRO A 1 106 ? 0.913 -17.562 37.593 1.00 39.69 106 PRO A O 1
ATOM 775 N N . GLU A 1 107 ? 2.506 -17.501 39.176 1.00 39.75 107 GLU A N 1
ATOM 776 C CA . GLU A 1 107 ? 3.592 -17.009 38.337 1.00 39.75 107 GLU A CA 1
ATOM 777 C C . GLU A 1 107 ? 4.087 -18.150 37.438 1.00 39.75 107 GLU A C 1
ATOM 779 O O . GLU A 1 107 ? 4.414 -19.235 37.933 1.00 39.75 107 GLU A O 1
ATOM 784 N N . GLY A 1 108 ? 4.180 -17.918 36.127 1.00 38.97 108 GLY A N 1
ATOM 785 C CA . GLY A 1 108 ? 4.935 -18.831 35.271 1.00 38.97 108 GLY A CA 1
ATOM 786 C C . GLY A 1 108 ? 4.520 -18.950 33.814 1.00 38.97 108 GLY A C 1
ATOM 787 O O . GLY A 1 108 ? 4.472 -20.073 33.325 1.00 38.97 108 GLY A O 1
ATOM 788 N N . GLN A 1 109 ? 4.297 -17.848 33.094 1.00 34.75 109 GLN A N 1
ATOM 789 C CA . GLN A 1 109 ? 4.518 -17.819 31.642 1.00 34.75 109 GLN A CA 1
ATOM 790 C C . GLN A 1 109 ? 5.082 -16.442 31.245 1.00 34.75 109 GLN A C 1
ATOM 792 O O . GLN A 1 109 ? 4.449 -15.433 31.555 1.00 34.75 109 GLN A O 1
ATOM 797 N N . PRO A 1 110 ? 6.236 -16.357 30.553 1.00 37.72 110 PRO A N 1
ATOM 798 C CA . PRO A 1 110 ? 6.590 -15.147 29.815 1.00 37.72 110 PRO A CA 1
ATOM 799 C C . PRO A 1 110 ? 5.461 -14.861 28.809 1.00 37.72 110 PRO A C 1
ATOM 801 O O . PRO A 1 110 ? 4.975 -15.819 28.199 1.00 37.72 110 PRO A O 1
ATOM 804 N N . PRO A 1 111 ? 5.007 -13.613 28.605 1.00 37.50 111 PRO A N 1
ATOM 805 C CA . PRO A 1 111 ? 3.956 -13.338 27.635 1.00 37.50 111 PRO A CA 1
ATOM 806 C C . PRO A 1 111 ? 4.496 -13.482 26.201 1.00 37.50 111 PRO A C 1
ATOM 808 O O . PRO A 1 111 ? 4.809 -12.500 25.537 1.00 37.50 111 PRO A O 1
ATOM 811 N N . GLU A 1 112 ? 4.560 -14.710 25.686 1.00 48.31 112 GLU A N 1
ATOM 812 C CA . GLU A 1 112 ? 4.643 -15.005 24.247 1.00 48.31 112 GLU A CA 1
ATOM 813 C C . GLU A 1 112 ? 3.257 -14.872 23.581 1.00 48.31 112 GLU A C 1
ATOM 815 O O . GLU A 1 112 ? 2.813 -15.761 22.864 1.00 48.31 112 GLU A O 1
ATOM 820 N N . ALA A 1 113 ? 2.509 -13.795 23.851 1.00 52.03 113 ALA A N 1
ATOM 821 C CA . ALA A 1 113 ? 1.142 -13.661 23.330 1.00 52.03 113 ALA A CA 1
ATOM 822 C C . ALA A 1 113 ? 0.695 -12.241 22.920 1.00 52.03 113 ALA A C 1
ATOM 824 O O . ALA A 1 113 ? -0.330 -11.771 23.419 1.00 52.03 113 ALA A O 1
ATOM 825 N N . PRO A 1 114 ? 1.379 -11.554 21.982 1.00 56.03 114 PRO A N 1
ATOM 826 C CA . PRO A 1 114 ? 0.742 -10.405 21.333 1.00 56.03 114 PRO A CA 1
ATOM 827 C C . PRO A 1 114 ? 0.547 -10.527 19.808 1.00 56.03 114 PRO A C 1
ATOM 829 O O . PRO A 1 114 ? -0.425 -9.970 19.299 1.00 56.03 114 PRO A O 1
ATOM 832 N N . GLU A 1 115 ? 1.376 -11.282 19.078 1.00 61.09 115 GLU A N 1
ATOM 833 C CA . GLU A 1 115 ? 1.190 -11.503 17.626 1.00 61.09 115 GLU A CA 1
ATOM 834 C C . GLU A 1 115 ? -0.076 -12.327 17.338 1.00 61.09 115 GLU A C 1
ATOM 836 O O . GLU A 1 115 ? -0.894 -11.981 16.478 1.00 61.09 115 GLU A O 1
ATOM 841 N N . ASP A 1 116 ? -0.296 -13.377 18.131 1.00 75.94 116 ASP A N 1
ATOM 842 C CA . ASP A 1 116 ? -1.427 -14.289 17.958 1.00 75.94 116 ASP A CA 1
ATOM 843 C C . ASP A 1 116 ? -2.773 -13.618 18.259 1.00 75.94 116 ASP A C 1
ATOM 845 O O . ASP A 1 116 ? -3.777 -13.913 17.607 1.00 75.94 116 ASP A O 1
ATOM 849 N N . ALA A 1 117 ? -2.813 -12.686 19.216 1.00 88.25 117 ALA A N 1
ATOM 850 C CA . ALA A 1 117 ? -4.043 -12.004 19.611 1.00 88.25 117 ALA A CA 1
ATOM 851 C C . ALA A 1 117 ? -4.525 -11.025 18.530 1.00 88.25 117 ALA A C 1
ATOM 853 O O . ALA A 1 117 ? -5.693 -11.081 18.132 1.00 88.25 117 ALA A O 1
ATOM 854 N N . LEU A 1 118 ? -3.626 -10.179 18.010 1.00 90.69 118 LEU A N 1
ATOM 855 C CA . LEU A 1 118 ? -3.947 -9.261 16.915 1.00 90.69 118 LEU A CA 1
ATOM 856 C C . LEU A 1 118 ? -4.319 -10.045 15.652 1.00 90.69 118 LEU A C 1
ATOM 858 O O . LEU A 1 118 ? -5.356 -9.785 15.042 1.00 90.69 118 LEU A O 1
ATOM 862 N N . THR A 1 119 ? -3.537 -11.069 15.308 1.00 92.62 119 THR A N 1
ATOM 863 C CA . THR A 1 119 ? -3.806 -11.922 14.143 1.00 92.62 119 THR A CA 1
ATOM 864 C C . THR A 1 119 ? -5.167 -12.613 14.244 1.00 92.62 119 THR A C 1
ATOM 866 O O . THR A 1 119 ? -5.937 -12.635 13.276 1.00 92.62 119 THR A O 1
ATOM 869 N N . MET A 1 120 ? -5.519 -13.134 15.423 1.00 93.44 120 MET A N 1
ATOM 870 C CA . MET A 1 120 ? -6.818 -13.759 15.671 1.00 93.44 120 MET A CA 1
ATOM 871 C C . MET A 1 120 ? -7.970 -12.752 15.580 1.00 93.44 120 MET A C 1
ATOM 873 O O . MET A 1 120 ? -9.022 -13.081 15.023 1.00 93.44 120 MET A O 1
ATOM 877 N N . LEU A 1 121 ? -7.786 -11.539 16.106 1.00 95.31 121 LEU A N 1
ATOM 878 C CA . LEU A 1 121 ? -8.774 -10.463 16.053 1.00 95.31 121 LEU A CA 1
ATOM 879 C C . LEU A 1 121 ? -9.064 -10.046 14.608 1.00 95.31 121 LEU A C 1
ATOM 881 O O . LEU A 1 121 ? -10.226 -10.024 14.200 1.00 95.31 121 LEU A O 1
ATOM 885 N N . LEU A 1 122 ? -8.022 -9.801 13.811 1.00 95.69 122 LEU A N 1
ATOM 886 C CA . LEU A 1 122 ? -8.154 -9.431 12.398 1.00 95.69 122 LEU A CA 1
ATOM 887 C C . LEU A 1 122 ? -8.796 -10.559 11.572 1.00 95.69 122 LEU A C 1
ATOM 889 O O . LEU A 1 122 ? -9.697 -10.319 10.764 1.00 95.69 122 LEU A O 1
ATOM 893 N N . SER A 1 123 ? -8.414 -11.811 11.841 1.00 95.00 123 SER A N 1
ATOM 894 C CA . SER A 1 123 ? -8.996 -12.983 11.177 1.00 95.00 123 SER A CA 1
ATOM 895 C C . SER A 1 123 ? -10.490 -13.136 11.476 1.00 95.00 123 SER A C 1
ATOM 897 O O . SER A 1 123 ? -11.287 -13.322 10.559 1.00 95.00 123 SER A O 1
ATOM 899 N N . LYS A 1 124 ? -10.904 -12.984 12.742 1.00 95.38 124 LYS A N 1
ATOM 900 C CA . LYS A 1 124 ? -12.329 -12.964 13.131 1.00 95.38 124 LYS A CA 1
ATOM 901 C C . LYS A 1 124 ? -13.074 -11.756 12.549 1.00 95.38 124 LYS A C 1
ATOM 903 O O . LYS A 1 124 ? -14.279 -11.830 12.311 1.00 95.38 124 LYS A O 1
ATOM 908 N N . GLY A 1 125 ? -12.362 -10.654 12.318 1.00 93.00 125 GLY A N 1
ATOM 909 C CA . GLY A 1 125 ? -12.884 -9.424 11.728 1.00 93.00 125 GLY A CA 1
ATOM 910 C C . GLY A 1 125 ? -13.285 -9.540 10.257 1.00 93.00 125 GLY A C 1
ATOM 911 O O . GLY A 1 125 ? -14.223 -8.847 9.847 1.00 93.00 125 GLY A O 1
ATOM 912 N N . GLY A 1 126 ? -12.651 -10.452 9.509 1.00 93.38 126 GLY A N 1
ATOM 913 C CA . GLY A 1 126 ? -12.880 -10.680 8.075 1.00 93.38 126 GLY A CA 1
ATOM 914 C C . GLY A 1 126 ? -11.706 -10.297 7.165 1.00 93.38 126 GLY A C 1
ATOM 915 O O . GLY A 1 126 ? -11.907 -10.139 5.963 1.00 93.38 126 GLY A O 1
ATOM 916 N N . CYS A 1 127 ? -10.509 -10.116 7.727 1.00 96.69 127 CYS A N 1
ATOM 917 C CA . CYS A 1 127 ? -9.297 -9.754 6.989 1.00 96.69 127 CYS A CA 1
ATOM 918 C C . CYS A 1 127 ? -8.088 -10.613 7.418 1.00 96.69 127 CYS A C 1
ATOM 920 O O . CYS A 1 127 ? -6.986 -10.117 7.675 1.00 96.69 127 CYS A O 1
ATOM 922 N N . GLY A 1 128 ? -8.296 -11.929 7.531 1.00 96.81 128 GLY A N 1
ATOM 923 C CA . GL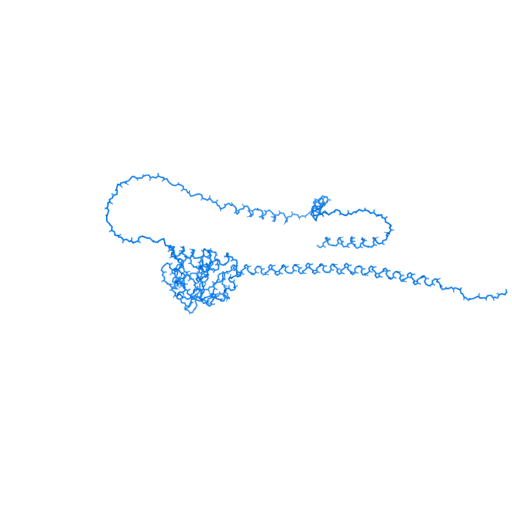Y A 1 128 ? -7.258 -12.878 7.944 1.00 96.81 128 GLY A CA 1
ATOM 924 C C . GLY A 1 128 ? -6.092 -12.980 6.958 1.00 96.81 128 GLY A C 1
ATOM 925 O O . GLY A 1 128 ? -4.955 -13.198 7.372 1.00 96.81 128 GLY A O 1
ATOM 926 N N . ALA A 1 129 ? -6.327 -12.752 5.665 1.00 97.56 129 ALA A N 1
ATOM 927 C CA . ALA A 1 129 ? -5.272 -12.689 4.660 1.00 97.56 129 ALA A CA 1
ATOM 928 C C . ALA A 1 129 ? -4.340 -11.493 4.903 1.00 97.56 129 ALA A C 1
ATOM 930 O O . ALA A 1 129 ? -3.123 -11.635 4.795 1.00 97.56 129 ALA A O 1
ATOM 931 N N . PHE A 1 130 ? -4.890 -10.332 5.278 1.00 98.25 130 PHE A N 1
ATOM 932 C CA . PHE A 1 130 ? -4.086 -9.173 5.673 1.00 98.25 130 PHE A CA 1
ATOM 933 C C . PHE A 1 130 ? -3.288 -9.465 6.946 1.00 98.25 130 PHE A C 1
ATOM 935 O O . PHE A 1 130 ? -2.087 -9.212 6.985 1.00 98.25 130 PHE A O 1
ATOM 942 N N . ALA A 1 131 ? -3.933 -10.069 7.947 1.00 97.19 131 ALA A N 1
ATOM 943 C CA . ALA A 1 131 ? -3.277 -10.482 9.185 1.00 97.19 131 ALA A CA 1
ATOM 944 C C . ALA A 1 131 ? -2.092 -11.426 8.923 1.00 97.19 131 ALA A C 1
ATOM 946 O O . ALA A 1 131 ? -1.010 -11.237 9.471 1.00 97.19 131 ALA A O 1
ATOM 947 N N . GLY A 1 132 ? -2.260 -12.389 8.012 1.00 96.50 132 GLY A N 1
ATOM 948 C CA . GLY A 1 132 ? -1.189 -13.291 7.596 1.00 96.50 132 GLY A CA 1
ATOM 949 C C . GLY A 1 132 ? -0.012 -12.569 6.932 1.00 96.50 132 GLY A C 1
ATOM 950 O O . GLY A 1 132 ? 1.133 -12.944 7.166 1.00 96.50 132 GLY A O 1
ATOM 951 N N . LEU A 1 133 ? -0.260 -11.515 6.145 1.00 97.31 133 LEU A N 1
ATOM 952 C CA . LEU A 1 133 ? 0.816 -10.692 5.579 1.00 97.31 133 LEU A CA 1
ATOM 953 C C . LEU A 1 133 ? 1.550 -9.876 6.647 1.00 97.31 133 LEU A C 1
ATOM 955 O O . LEU A 1 133 ? 2.774 -9.776 6.579 1.00 97.31 133 LEU A O 1
ATOM 959 N N . VAL A 1 134 ? 0.825 -9.315 7.619 1.00 96.81 134 VAL A N 1
ATOM 960 C CA . VAL A 1 134 ? 1.406 -8.596 8.766 1.00 96.81 134 VAL A CA 1
ATOM 961 C C . VAL A 1 134 ? 2.310 -9.527 9.572 1.00 96.81 134 VAL A C 1
ATOM 963 O O . VAL A 1 134 ? 3.478 -9.204 9.762 1.00 96.81 134 VAL A O 1
ATOM 966 N N . ALA A 1 135 ? 1.819 -10.712 9.939 1.00 95.44 135 ALA A N 1
ATOM 967 C CA . ALA A 1 135 ? 2.591 -11.702 10.691 1.00 95.44 135 ALA A CA 1
ATOM 968 C C . ALA A 1 135 ? 3.802 -12.241 9.903 1.00 95.44 135 ALA A C 1
ATOM 970 O O . ALA A 1 135 ? 4.847 -12.540 10.474 1.00 95.44 135 ALA A O 1
ATOM 971 N N . ALA A 1 136 ? 3.686 -12.367 8.576 1.00 95.31 136 ALA A N 1
ATOM 972 C CA . ALA A 1 136 ? 4.772 -12.861 7.729 1.00 95.31 136 ALA A CA 1
ATOM 973 C C . ALA A 1 136 ? 5.848 -11.805 7.413 1.00 95.31 136 ALA A C 1
ATOM 975 O O . ALA A 1 136 ? 6.941 -12.166 6.969 1.00 95.31 136 ALA A O 1
ATOM 976 N N . THR A 1 137 ? 5.554 -10.515 7.599 1.00 95.94 137 THR A N 1
ATOM 977 C CA . THR A 1 137 ? 6.466 -9.420 7.249 1.00 95.94 137 THR A CA 1
ATOM 978 C C . THR A 1 137 ? 7.141 -8.887 8.505 1.00 95.94 137 THR A C 1
ATOM 980 O O . THR A 1 137 ? 6.518 -8.219 9.327 1.00 95.94 137 THR A O 1
ATOM 983 N N . ALA A 1 138 ? 8.439 -9.168 8.640 1.00 94.69 138 ALA A N 1
ATOM 984 C CA . ALA A 1 138 ? 9.217 -8.803 9.821 1.00 94.69 138 ALA A CA 1
ATOM 985 C C . ALA A 1 138 ? 9.073 -7.312 10.189 1.00 94.69 138 ALA A C 1
ATOM 987 O O . ALA A 1 138 ? 9.204 -6.439 9.329 1.00 94.69 138 ALA A O 1
ATOM 988 N N . GLY A 1 139 ? 8.823 -7.040 11.473 1.00 93.38 139 GLY A N 1
ATOM 989 C CA . GLY A 1 139 ? 8.715 -5.693 12.042 1.00 93.38 139 GLY A CA 1
ATOM 990 C C . GLY A 1 139 ? 7.357 -5.002 11.872 1.00 93.38 139 GLY A C 1
ATOM 991 O O . GLY A 1 139 ? 7.122 -3.988 12.522 1.00 93.38 139 GLY A O 1
ATOM 992 N N . VAL A 1 140 ? 6.440 -5.523 11.046 1.00 96.62 140 VAL A N 1
ATOM 993 C CA . VAL A 1 140 ? 5.124 -4.887 10.842 1.00 96.62 140 VAL A CA 1
ATOM 994 C C . VAL A 1 140 ? 4.190 -5.134 12.030 1.00 96.62 140 VAL A C 1
ATOM 996 O O . VAL A 1 140 ? 3.569 -4.190 12.518 1.00 96.62 140 VAL A O 1
ATOM 999 N N . GLY A 1 141 ? 4.103 -6.380 12.510 1.00 95.19 141 GLY A N 1
ATOM 1000 C CA . GLY A 1 141 ? 3.309 -6.729 13.697 1.00 95.19 141 GLY A CA 1
ATOM 1001 C C . GLY A 1 141 ? 3.773 -5.979 14.949 1.00 95.19 141 GLY A C 1
ATOM 1002 O O . GLY A 1 141 ? 2.959 -5.377 15.655 1.00 95.19 141 GLY A O 1
ATOM 1003 N N . ASP A 1 142 ? 5.093 -5.894 15.141 1.00 94.75 142 ASP A N 1
ATOM 1004 C CA . ASP A 1 142 ? 5.712 -5.130 16.226 1.00 94.75 142 ASP A CA 1
ATOM 1005 C C . ASP A 1 142 ? 5.356 -3.640 16.169 1.00 94.75 142 ASP A C 1
ATOM 1007 O O . ASP A 1 142 ? 4.928 -3.085 17.179 1.00 94.75 142 ASP A O 1
ATOM 1011 N N . ALA A 1 143 ? 5.443 -3.005 14.994 1.00 95.62 143 ALA A N 1
ATOM 1012 C CA . ALA A 1 143 ? 5.078 -1.597 14.830 1.00 95.62 143 ALA A CA 1
ATOM 1013 C C . ALA A 1 143 ? 3.594 -1.337 15.148 1.00 95.62 143 ALA A C 1
ATOM 1015 O O . ALA A 1 143 ? 3.253 -0.332 15.774 1.00 95.62 143 ALA A O 1
ATOM 1016 N N . PHE A 1 144 ? 2.695 -2.249 14.757 1.00 96.56 144 PHE A N 1
ATOM 1017 C CA . PHE A 1 144 ? 1.277 -2.147 15.118 1.00 96.56 144 PHE A CA 1
ATOM 1018 C C . PHE A 1 144 ? 1.085 -2.246 16.629 1.00 96.56 144 PHE A C 1
ATOM 1020 O O . PHE A 1 144 ? 0.394 -1.418 17.216 1.00 96.56 144 PHE A O 1
ATOM 1027 N N . ARG A 1 145 ? 1.720 -3.219 17.280 1.00 94.25 145 ARG A N 1
ATOM 1028 C CA . ARG A 1 145 ? 1.658 -3.383 18.737 1.00 94.25 145 ARG A CA 1
ATOM 1029 C C . ARG A 1 145 ? 2.208 -2.185 19.498 1.00 94.25 145 ARG A C 1
ATOM 1031 O O . ARG A 1 145 ? 1.596 -1.770 20.478 1.00 94.25 145 ARG A O 1
ATOM 1038 N N . GLU A 1 146 ? 3.345 -1.653 19.066 1.00 94.75 146 GLU A N 1
ATOM 1039 C CA . GLU A 1 146 ? 3.952 -0.470 19.671 1.00 94.75 146 GLU A CA 1
ATOM 1040 C C . GLU A 1 146 ? 2.996 0.725 19.588 1.00 94.75 146 GLU A C 1
ATOM 1042 O O . GLU A 1 146 ? 2.739 1.380 20.597 1.00 94.75 146 GLU A O 1
ATOM 1047 N N . GLN A 1 147 ? 2.369 0.940 18.427 1.00 95.50 147 GLN A N 1
ATOM 1048 C CA . GLN A 1 147 ? 1.392 2.013 18.256 1.00 95.50 147 GLN A CA 1
ATOM 1049 C C . GLN A 1 147 ? 0.108 1.790 19.075 1.00 95.50 147 GLN A C 1
ATOM 1051 O O . GLN A 1 147 ? -0.430 2.754 19.620 1.00 95.50 147 GLN A O 1
ATOM 1056 N N . ILE A 1 148 ? -0.376 0.548 19.202 1.00 95.19 148 ILE A N 1
ATOM 1057 C CA . ILE A 1 148 ? -1.527 0.209 20.065 1.00 95.19 148 ILE A CA 1
ATOM 1058 C C . ILE A 1 148 ? -1.235 0.567 21.526 1.00 95.19 148 ILE A C 1
ATOM 1060 O O . ILE A 1 148 ? -2.116 1.062 22.219 1.00 95.19 148 ILE A O 1
ATOM 1064 N N . GLY A 1 149 ? -0.004 0.336 21.991 1.00 93.12 149 GLY A N 1
ATOM 1065 C CA . GLY A 1 149 ? 0.419 0.675 23.351 1.00 93.12 149 GLY A CA 1
ATOM 1066 C C . GLY A 1 149 ? 0.675 2.166 23.590 1.00 93.12 149 GLY A C 1
ATOM 1067 O O . GLY A 1 149 ? 1.009 2.537 24.713 1.00 93.12 149 GLY A O 1
ATOM 1068 N N . SER A 1 150 ? 0.555 3.014 22.564 1.00 93.56 150 SER A N 1
ATOM 1069 C CA . SER A 1 150 ? 0.758 4.458 22.694 1.00 93.56 150 SER A CA 1
ATOM 1070 C C . SER A 1 150 ? -0.480 5.172 23.247 1.00 93.56 150 SER A C 1
ATOM 1072 O O . SER A 1 150 ? -1.611 4.715 23.074 1.00 93.56 150 SER A O 1
ATOM 1074 N N . ASP A 1 151 ? -0.275 6.361 23.819 1.00 93.31 151 ASP A N 1
ATOM 1075 C CA . ASP A 1 151 ? -1.360 7.209 24.339 1.00 93.31 151 ASP A CA 1
ATOM 1076 C C . ASP A 1 151 ? -2.393 7.607 23.268 1.00 93.31 151 ASP A C 1
ATOM 1078 O O . ASP A 1 151 ? -3.525 7.952 23.595 1.00 93.31 151 ASP A O 1
ATOM 1082 N N . LEU A 1 152 ? -2.006 7.592 21.986 1.00 92.25 152 LEU A N 1
ATOM 1083 C CA . LEU A 1 152 ? -2.880 7.959 20.868 1.00 92.25 152 LEU A CA 1
ATOM 1084 C C . LEU A 1 152 ? -3.653 6.762 20.298 1.00 92.25 152 LEU A C 1
ATOM 1086 O O . LEU A 1 152 ? -4.625 6.970 19.570 1.00 92.25 152 LEU A O 1
ATOM 1090 N N . GLY A 1 153 ? -3.213 5.532 20.577 1.00 94.50 153 GLY A N 1
ATOM 1091 C CA . GLY A 1 153 ? -3.763 4.311 19.994 1.00 94.50 153 GLY A CA 1
ATOM 1092 C C . GLY A 1 153 ? -3.472 4.132 18.497 1.00 94.50 153 GLY A C 1
ATOM 1093 O O . GLY A 1 153 ? -2.712 4.885 17.878 1.00 94.50 153 GLY A O 1
ATOM 1094 N N . LEU A 1 154 ? -4.091 3.113 17.897 1.00 95.81 154 LEU A N 1
ATOM 1095 C CA . LEU A 1 154 ? -3.930 2.737 16.487 1.00 95.81 154 LEU A CA 1
ATOM 1096 C C . LEU A 1 154 ? -5.289 2.595 15.793 1.00 95.81 154 LEU A C 1
ATOM 1098 O O . LEU A 1 154 ? -6.198 1.961 16.319 1.00 95.81 154 LEU A O 1
ATOM 1102 N N . THR A 1 155 ? -5.398 3.076 14.553 1.00 96.12 155 THR A N 1
ATOM 1103 C CA . THR A 1 155 ? -6.469 2.634 13.642 1.00 96.12 155 THR A CA 1
ATOM 1104 C C . THR A 1 155 ? -5.904 1.709 12.575 1.00 96.12 155 THR A C 1
ATOM 1106 O O . THR A 1 155 ? -5.014 2.118 11.836 1.00 96.12 155 THR A O 1
ATOM 1109 N N . ILE A 1 156 ? -6.445 0.500 12.428 1.00 97.19 156 ILE A N 1
ATOM 1110 C CA . ILE A 1 156 ? -6.105 -0.429 11.344 1.00 97.19 156 ILE A CA 1
ATOM 1111 C C . ILE A 1 156 ? -7.215 -0.416 10.293 1.00 97.19 156 ILE A C 1
ATOM 1113 O O . ILE A 1 156 ? -8.359 -0.799 10.540 1.00 97.19 156 ILE A O 1
ATOM 1117 N N . LEU A 1 157 ? -6.856 -0.021 9.079 1.00 97.44 157 LEU A N 1
ATOM 1118 C CA . LEU A 1 157 ? -7.690 -0.094 7.889 1.00 97.44 157 LEU A CA 1
ATOM 1119 C C . LEU A 1 157 ? -7.470 -1.450 7.225 1.00 97.44 157 LEU A C 1
ATOM 1121 O O . LEU A 1 157 ? -6.598 -1.606 6.380 1.00 97.44 157 LEU A O 1
ATOM 1125 N N . CYS A 1 158 ? -8.236 -2.447 7.637 1.00 98.00 158 CYS A N 1
ATOM 1126 C CA . CYS A 1 158 ? -8.018 -3.834 7.274 1.00 98.00 158 CYS A CA 1
ATOM 1127 C C . CYS A 1 158 ? -8.672 -4.171 5.924 1.00 98.00 158 CYS A C 1
ATOM 1129 O O . CYS A 1 158 ? -9.900 -4.237 5.857 1.00 98.00 158 CYS A O 1
ATOM 1131 N N . PRO A 1 159 ? -7.922 -4.371 4.826 1.00 98.19 159 PRO A N 1
ATOM 1132 C CA . PRO A 1 159 ? -8.518 -4.812 3.571 1.00 98.19 159 PRO A CA 1
ATOM 1133 C C . PRO A 1 159 ? -9.078 -6.225 3.715 1.00 98.19 159 PRO A C 1
ATOM 1135 O O . PRO A 1 159 ? -8.427 -7.092 4.298 1.00 98.19 159 PRO A O 1
ATOM 1138 N N . ASP A 1 160 ? -10.278 -6.449 3.184 1.00 97.69 160 ASP A N 1
ATOM 1139 C CA . ASP A 1 160 ? -10.887 -7.777 3.193 1.00 97.69 160 ASP A CA 1
ATOM 1140 C C . ASP A 1 160 ? -10.065 -8.810 2.400 1.00 97.69 160 ASP A C 1
ATOM 1142 O O . ASP A 1 160 ? -9.195 -8.486 1.580 1.00 97.69 160 ASP A O 1
ATOM 1146 N N . ASP A 1 161 ? -10.331 -10.088 2.667 1.00 97.69 161 ASP A N 1
ATOM 1147 C CA . ASP A 1 161 ? -9.548 -11.190 2.104 1.00 97.69 161 ASP A CA 1
ATOM 1148 C C . ASP A 1 161 ? -9.613 -11.260 0.568 1.00 97.69 161 ASP A C 1
ATOM 1150 O O . ASP A 1 161 ? -8.649 -11.688 -0.072 1.00 97.69 161 ASP A O 1
ATOM 1154 N N . GLU A 1 162 ? -10.709 -10.805 -0.047 1.00 96.81 162 GLU A N 1
ATOM 1155 C CA . GLU A 1 162 ? -10.861 -10.760 -1.507 1.00 96.81 162 GLU A CA 1
ATOM 1156 C C . GLU A 1 162 ? -9.963 -9.673 -2.121 1.00 96.81 162 GLU A C 1
ATOM 1158 O O . GLU A 1 162 ? -9.232 -9.915 -3.098 1.00 96.81 162 GLU A O 1
ATOM 1163 N N . ALA A 1 163 ? -9.959 -8.485 -1.513 1.00 96.88 163 ALA A N 1
ATOM 1164 C CA . ALA A 1 163 ? -9.098 -7.377 -1.893 1.00 96.88 163 ALA A CA 1
ATOM 1165 C C . ALA A 1 163 ? -7.617 -7.747 -1.742 1.00 96.88 163 ALA A C 1
ATOM 1167 O O . ALA A 1 163 ? -6.820 -7.491 -2.655 1.00 96.88 163 ALA A O 1
ATOM 1168 N N . VAL A 1 164 ? -7.244 -8.385 -0.625 1.00 97.88 164 VAL A N 1
ATOM 1169 C CA . VAL A 1 164 ? -5.878 -8.877 -0.399 1.00 97.88 164 VAL A CA 1
ATOM 1170 C C . VAL A 1 164 ? -5.519 -9.949 -1.418 1.00 97.88 164 VAL A C 1
ATOM 1172 O O . VAL A 1 164 ? -4.470 -9.841 -2.052 1.00 97.88 164 VAL A O 1
ATOM 1175 N N . GLY A 1 165 ? -6.396 -10.930 -1.648 1.00 97.00 165 GLY A N 1
ATOM 1176 C CA . GLY A 1 165 ? -6.180 -12.011 -2.611 1.00 97.00 165 GLY A CA 1
ATOM 1177 C C . GLY A 1 165 ? -5.844 -11.498 -4.014 1.00 97.00 165 GLY A C 1
ATOM 1178 O O . GLY A 1 165 ? -4.910 -11.980 -4.656 1.00 97.00 165 GLY A O 1
ATOM 1179 N N . THR A 1 166 ? -6.527 -10.439 -4.457 1.00 96.00 166 THR A N 1
ATOM 1180 C CA . THR A 1 166 ? -6.248 -9.776 -5.743 1.00 96.00 166 THR A CA 1
ATOM 1181 C C . THR A 1 166 ? -4.913 -9.017 -5.745 1.00 96.00 166 THR A C 1
ATOM 1183 O O . THR A 1 166 ? -4.275 -8.848 -6.789 1.00 96.00 166 THR A O 1
ATOM 1186 N N . PHE A 1 167 ? -4.458 -8.552 -4.582 1.00 95.50 167 PHE A N 1
ATOM 1187 C CA . PHE A 1 167 ? -3.217 -7.798 -4.420 1.00 95.50 167 PHE A CA 1
ATOM 1188 C C . PHE A 1 167 ? -1.971 -8.681 -4.238 1.00 95.50 167 PHE A C 1
ATOM 1190 O O . PHE A 1 167 ? -0.872 -8.225 -4.559 1.00 95.50 167 PHE A O 1
ATOM 1197 N N . ILE A 1 168 ? -2.112 -9.943 -3.815 1.00 96.06 168 ILE A N 1
ATOM 1198 C CA . ILE A 1 168 ? -0.996 -10.872 -3.550 1.00 96.06 168 ILE A CA 1
ATOM 1199 C C . ILE A 1 168 ? 0.068 -10.917 -4.667 1.00 96.06 168 ILE A C 1
ATOM 1201 O O . ILE A 1 168 ? 1.249 -10.718 -4.361 1.00 96.06 168 ILE A O 1
ATOM 1205 N N . PRO A 1 169 ? -0.273 -11.083 -5.965 1.00 95.25 169 PRO A N 1
ATOM 1206 C CA . PRO A 1 169 ? 0.742 -11.124 -7.023 1.00 95.25 169 PRO A CA 1
ATOM 1207 C C . PRO A 1 169 ? 1.557 -9.832 -7.102 1.00 95.25 169 PRO A C 1
ATOM 1209 O O . PRO A 1 169 ? 2.741 -9.833 -7.436 1.00 95.25 169 PRO A O 1
ATOM 1212 N N . ARG A 1 170 ? 0.914 -8.703 -6.789 1.00 91.94 170 ARG A N 1
ATOM 1213 C CA . ARG A 1 170 ? 1.559 -7.398 -6.757 1.00 91.94 170 ARG A CA 1
ATOM 1214 C C . ARG A 1 170 ? 2.439 -7.239 -5.522 1.00 91.94 170 ARG A C 1
ATOM 1216 O O . ARG A 1 170 ? 3.495 -6.627 -5.675 1.00 91.94 170 ARG A O 1
ATOM 1223 N N . PHE A 1 171 ? 2.001 -7.736 -4.367 1.00 94.38 171 PHE A N 1
ATOM 1224 C CA . PHE A 1 171 ? 2.729 -7.682 -3.101 1.00 94.38 171 PHE A CA 1
ATOM 1225 C C . PHE A 1 171 ? 4.047 -8.457 -3.179 1.00 94.38 171 PHE A C 1
ATOM 1227 O O . PHE A 1 171 ? 5.097 -7.900 -2.889 1.00 94.38 171 PHE A O 1
ATOM 1234 N N . HIS A 1 172 ? 4.031 -9.681 -3.712 1.00 94.38 172 HIS A N 1
ATOM 1235 C CA . HIS A 1 172 ? 5.253 -10.477 -3.897 1.00 94.38 172 HIS A CA 1
ATOM 1236 C C . HIS A 1 172 ? 6.250 -9.877 -4.900 1.00 94.38 172 HIS A C 1
ATOM 1238 O O . HIS A 1 172 ? 7.428 -10.219 -4.881 1.00 94.38 172 HIS A O 1
ATOM 1244 N N . GLY A 1 173 ? 5.793 -8.982 -5.779 1.00 91.50 173 GLY A N 1
ATOM 1245 C CA . GLY A 1 173 ? 6.660 -8.233 -6.689 1.00 91.50 173 GLY A CA 1
ATOM 1246 C C . GLY A 1 173 ? 7.290 -6.972 -6.083 1.00 91.50 173 GLY A C 1
ATOM 1247 O O . GLY A 1 173 ? 7.959 -6.244 -6.814 1.00 91.50 173 GLY A O 1
ATOM 1248 N N . LEU A 1 174 ? 7.025 -6.658 -4.811 1.00 92.00 174 LEU A N 1
ATOM 1249 C CA . LEU A 1 174 ? 7.603 -5.520 -4.085 1.00 92.00 174 LEU A CA 1
ATOM 1250 C C . LEU A 1 174 ? 8.909 -5.915 -3.384 1.00 92.00 174 LEU A C 1
ATOM 1252 O O . LEU A 1 174 ? 9.087 -7.072 -2.997 1.00 92.00 174 LEU A O 1
ATOM 1256 N N . THR A 1 175 ? 9.806 -4.948 -3.172 1.00 92.38 175 THR A N 1
ATOM 1257 C CA . THR A 1 175 ? 10.958 -5.152 -2.273 1.00 92.38 175 THR A CA 1
ATOM 1258 C C . THR A 1 175 ? 10.492 -5.286 -0.822 1.00 92.38 175 THR A C 1
ATOM 1260 O O . THR A 1 175 ? 9.376 -4.893 -0.502 1.00 92.38 175 THR A O 1
ATOM 1263 N N . VAL A 1 176 ? 11.339 -5.801 0.074 1.00 93.12 176 VAL A N 1
ATOM 1264 C CA . VAL A 1 176 ? 10.985 -5.960 1.500 1.00 93.12 176 VAL A CA 1
ATOM 1265 C C . VAL A 1 176 ? 10.529 -4.630 2.113 1.00 93.12 176 VAL A C 1
ATOM 1267 O O . VAL A 1 176 ? 9.434 -4.561 2.655 1.00 93.12 176 VAL A O 1
ATOM 1270 N N . ASP A 1 177 ? 11.286 -3.550 1.905 1.00 91.00 177 ASP A N 1
ATOM 1271 C CA . ASP A 1 177 ? 10.917 -2.213 2.402 1.00 91.00 177 ASP A CA 1
ATOM 1272 C C . ASP A 1 177 ? 9.574 -1.723 1.838 1.00 91.00 177 ASP A C 1
ATOM 1274 O O . ASP A 1 177 ? 8.783 -1.084 2.523 1.00 91.00 177 ASP A O 1
ATOM 1278 N N . GLU A 1 178 ? 9.282 -2.050 0.576 1.00 91.88 178 GLU A N 1
ATOM 1279 C CA . GLU A 1 178 ? 8.023 -1.682 -0.069 1.00 91.88 178 GLU A CA 1
ATOM 1280 C C . GLU A 1 178 ? 6.845 -2.526 0.441 1.00 91.88 178 GLU A C 1
ATOM 1282 O O . GLU A 1 178 ? 5.716 -2.037 0.456 1.00 91.88 178 GLU A O 1
ATOM 1287 N N . GLN A 1 179 ? 7.089 -3.778 0.844 1.00 95.00 179 GLN A N 1
ATOM 1288 C CA . GLN A 1 179 ? 6.099 -4.635 1.502 1.00 95.00 179 GLN A CA 1
ATOM 1289 C C . GLN A 1 179 ? 5.767 -4.093 2.892 1.00 95.00 179 GLN A C 1
ATOM 1291 O O . GLN A 1 179 ? 4.590 -3.916 3.198 1.00 95.00 179 GLN A O 1
ATOM 1296 N N . VAL A 1 180 ? 6.789 -3.746 3.680 1.00 95.31 180 VAL A N 1
ATOM 1297 C CA . VAL A 1 180 ? 6.635 -3.100 4.991 1.00 95.31 180 VAL A CA 1
ATOM 1298 C C . VAL A 1 180 ? 5.840 -1.803 4.853 1.00 95.31 180 VAL A C 1
ATOM 1300 O O . VAL A 1 180 ? 4.788 -1.669 5.474 1.00 95.31 180 VAL A O 1
ATOM 1303 N N . ALA A 1 181 ? 6.261 -0.894 3.967 1.00 93.62 181 ALA A N 1
ATOM 1304 C CA . ALA A 1 181 ? 5.559 0.368 3.735 1.00 93.62 181 ALA A CA 1
ATOM 1305 C C . ALA A 1 181 ? 4.104 0.148 3.289 1.00 93.62 181 ALA A C 1
ATOM 1307 O O . ALA A 1 181 ? 3.199 0.815 3.777 1.00 93.62 181 ALA A O 1
ATOM 1308 N N . ALA A 1 182 ? 3.843 -0.819 2.399 1.00 94.00 182 ALA A N 1
ATOM 1309 C CA . ALA A 1 182 ? 2.481 -1.121 1.958 1.00 94.00 182 ALA A CA 1
ATOM 1310 C C . ALA A 1 182 ? 1.570 -1.591 3.104 1.00 94.00 182 ALA A C 1
ATOM 1312 O O . ALA A 1 182 ? 0.388 -1.245 3.111 1.00 94.00 182 ALA A O 1
ATOM 1313 N N . LEU A 1 183 ? 2.092 -2.375 4.050 1.00 97.00 183 LEU A N 1
ATOM 1314 C CA . LEU A 1 183 ? 1.319 -2.855 5.195 1.00 97.00 183 LEU A CA 1
ATOM 1315 C C . LEU A 1 183 ? 1.131 -1.757 6.247 1.00 97.00 183 LEU A C 1
ATOM 1317 O O . LEU A 1 183 ? -0.002 -1.513 6.658 1.00 97.00 183 LEU A O 1
ATOM 1321 N N . LEU A 1 184 ? 2.195 -1.032 6.608 1.00 96.75 184 LEU A N 1
ATOM 1322 C CA . LEU A 1 184 ? 2.127 0.075 7.571 1.00 96.75 184 LEU A CA 1
ATOM 1323 C C . LEU A 1 184 ? 1.252 1.238 7.084 1.00 96.75 184 LEU A C 1
ATOM 1325 O O . LEU A 1 184 ? 0.638 1.921 7.899 1.00 96.75 184 LEU A O 1
ATOM 1329 N N . TYR A 1 185 ? 1.092 1.407 5.767 1.00 95.81 185 TYR A N 1
ATOM 1330 C CA . TYR A 1 185 ? 0.166 2.383 5.181 1.00 95.81 185 TYR A CA 1
ATOM 1331 C C . TYR A 1 185 ? -1.307 2.170 5.579 1.00 95.81 185 TYR A C 1
ATOM 1333 O O . TYR A 1 185 ? -2.140 3.062 5.424 1.00 95.81 185 TYR A O 1
ATOM 1341 N N . HIS A 1 186 ? -1.649 0.981 6.077 1.00 97.06 186 HIS A N 1
ATOM 1342 C CA . HIS A 1 186 ? -2.985 0.665 6.575 1.00 97.06 186 HIS A CA 1
ATOM 1343 C C . HIS A 1 186 ? -3.148 0.955 8.077 1.00 97.06 186 HIS A C 1
ATOM 1345 O O . HIS A 1 186 ? -4.260 0.847 8.584 1.00 97.06 186 HIS A O 1
ATOM 1351 N N . GLY A 1 187 ? -2.084 1.339 8.787 1.00 96.31 187 GLY A N 1
ATOM 1352 C CA . GLY A 1 187 ? -2.151 1.836 10.161 1.00 96.31 187 GLY A CA 1
ATOM 1353 C C . GLY A 1 187 ? -2.218 3.365 10.197 1.00 96.31 187 GLY A C 1
ATOM 1354 O O . GLY A 1 187 ? -1.481 4.021 9.465 1.00 96.31 187 GLY A O 1
ATOM 1355 N N . LEU A 1 188 ? -3.068 3.948 11.043 1.00 94.75 188 LEU A N 1
ATOM 1356 C CA . LEU A 1 188 ? -3.089 5.385 11.352 1.00 94.75 188 LEU A CA 1
ATOM 1357 C C . LEU A 1 188 ? -2.588 5.603 12.776 1.00 94.75 188 LEU A C 1
ATOM 1359 O O . LEU A 1 188 ? -2.969 4.859 13.675 1.00 94.75 188 LEU A O 1
ATOM 1363 N N . THR A 1 189 ? -1.803 6.655 12.998 1.00 92.50 189 THR A N 1
ATOM 1364 C CA . THR A 1 189 ? -1.085 6.920 14.263 1.00 92.50 189 THR A CA 1
ATOM 1365 C C . THR A 1 189 ? -1.973 7.415 15.419 1.00 92.50 189 THR A C 1
ATOM 1367 O O . THR A 1 189 ? -1.500 8.108 16.317 1.00 92.50 189 THR A O 1
ATOM 1370 N N . MET A 1 190 ? -3.278 7.156 15.348 1.00 91.00 190 MET A N 1
ATOM 1371 C CA . MET A 1 190 ? -4.273 7.491 16.362 1.00 91.00 190 MET A CA 1
ATOM 1372 C C . MET A 1 190 ? -5.488 6.572 16.183 1.00 91.00 190 MET A C 1
ATOM 1374 O O . MET A 1 190 ? -5.840 6.220 15.050 1.00 91.00 190 MET A O 1
ATOM 1378 N N . ALA A 1 191 ? -6.133 6.186 17.281 1.00 92.38 191 ALA A N 1
ATOM 1379 C CA . ALA A 1 191 ? -7.421 5.504 17.270 1.00 92.38 191 ALA A CA 1
ATOM 1380 C C . ALA A 1 191 ? -8.529 6.515 16.930 1.00 92.38 191 ALA A C 1
ATOM 1382 O O . ALA A 1 191 ? -8.827 7.435 17.689 1.00 92.38 191 ALA A O 1
ATOM 1383 N N . TYR A 1 192 ? -9.110 6.382 15.740 1.00 90.38 192 TYR A N 1
ATOM 1384 C CA . TYR A 1 192 ? -10.199 7.229 15.278 1.00 90.38 192 TYR A CA 1
ATOM 1385 C C . TYR A 1 192 ? -11.491 6.424 15.249 1.00 90.38 192 TYR A C 1
ATOM 1387 O O . TYR A 1 192 ? -11.559 5.405 14.561 1.00 90.38 192 TYR A O 1
ATOM 1395 N N . SER A 1 193 ? -12.544 6.939 15.881 1.00 87.62 193 SER A N 1
ATOM 1396 C CA . SER A 1 193 ? -13.910 6.482 15.617 1.00 87.62 193 SER A CA 1
ATOM 1397 C C . SER A 1 193 ? -14.350 6.873 14.197 1.00 87.62 193 SER A C 1
ATOM 1399 O O . SER A 1 193 ? -13.803 7.808 13.595 1.00 87.62 193 SER A O 1
ATOM 1401 N N . GLU A 1 194 ? -15.366 6.207 13.637 1.00 80.50 194 GLU A N 1
ATOM 1402 C CA . GLU A 1 194 ? -15.891 6.573 12.307 1.00 80.50 194 GLU A CA 1
ATOM 1403 C C . GLU A 1 194 ? -16.397 8.017 12.275 1.00 80.50 194 GLU A C 1
ATOM 1405 O O . GLU A 1 194 ? -16.247 8.725 11.272 1.00 80.50 194 GLU A O 1
ATOM 1410 N N . GLU A 1 195 ? -16.961 8.473 13.395 1.00 80.62 195 GLU A N 1
ATOM 1411 C CA . GLU A 1 195 ? -17.386 9.852 13.575 1.00 80.62 195 GLU A CA 1
ATOM 1412 C C . GLU A 1 195 ? -16.188 10.791 13.480 1.00 80.62 195 GLU A C 1
ATOM 1414 O O . GLU A 1 195 ? -16.210 11.711 12.663 1.00 80.62 195 GLU A O 1
ATOM 1419 N N . LEU A 1 196 ? -15.109 10.538 14.227 1.00 80.94 196 LEU A N 1
ATOM 1420 C CA . LEU A 1 196 ? -13.897 11.354 14.160 1.00 80.94 196 LEU A CA 1
ATOM 1421 C C . LEU A 1 196 ? -13.313 11.370 12.748 1.00 80.94 196 LEU A C 1
ATOM 1423 O O . LEU A 1 196 ? -13.055 12.456 12.229 1.00 80.94 196 LEU A O 1
ATOM 1427 N N . LEU A 1 197 ? -13.209 10.218 12.075 1.00 80.62 197 LEU A N 1
ATOM 1428 C CA . LEU A 1 197 ? -12.768 10.128 10.674 1.00 80.62 197 LEU A CA 1
ATOM 1429 C C . LEU A 1 197 ? -13.608 11.001 9.728 1.00 80.62 197 LEU A C 1
ATOM 1431 O O . LEU A 1 197 ? -13.102 11.476 8.709 1.00 80.62 197 LEU A O 1
ATOM 1435 N N . SER A 1 198 ? -14.881 11.241 10.053 1.00 73.69 198 SER A N 1
ATOM 1436 C CA . SER A 1 198 ? -15.749 12.133 9.280 1.00 73.69 198 SER A CA 1
ATOM 1437 C C . SER A 1 198 ? -15.446 13.627 9.489 1.00 73.69 198 SER A C 1
ATOM 1439 O O . SER A 1 198 ? -15.704 14.426 8.583 1.00 73.69 198 SER A O 1
ATOM 1441 N N . TRP A 1 199 ? -14.863 13.993 10.637 1.00 68.19 199 TRP A N 1
ATOM 1442 C CA . TRP A 1 199 ? -14.532 15.367 11.035 1.00 68.19 199 TRP A CA 1
ATOM 1443 C C . TRP A 1 199 ? -13.058 15.739 10.825 1.00 68.19 199 TRP A C 1
ATOM 1445 O O . TRP A 1 199 ? -12.756 16.931 10.704 1.00 68.19 199 TRP A O 1
ATOM 1455 N N . VAL A 1 200 ? -12.139 14.763 10.764 1.00 63.09 200 VAL A N 1
ATOM 1456 C CA . VAL A 1 200 ? -10.706 15.039 10.567 1.00 63.09 200 VAL A CA 1
ATOM 1457 C C . VAL A 1 200 ? -10.472 15.781 9.246 1.00 63.09 200 VAL A C 1
ATOM 1459 O O . VAL A 1 200 ? -11.075 15.499 8.206 1.00 63.09 200 VAL A O 1
ATOM 1462 N N . HIS A 1 201 ? -9.562 16.756 9.291 1.00 57.53 201 HIS A N 1
ATOM 1463 C CA . HIS A 1 201 ? -9.149 17.602 8.174 1.00 57.53 201 HIS A CA 1
ATOM 1464 C C . HIS A 1 201 ? -8.451 16.796 7.063 1.00 57.53 201 HIS A C 1
ATOM 1466 O O . HIS A 1 201 ? -7.243 16.860 6.934 1.00 57.53 201 HIS A O 1
ATOM 1472 N N . ARG A 1 202 ? -9.225 16.082 6.233 1.00 71.81 202 ARG A N 1
ATOM 1473 C CA . ARG A 1 202 ? -8.895 15.412 4.950 1.00 71.81 202 ARG A CA 1
ATOM 1474 C C . ARG A 1 202 ? -7.699 14.460 4.880 1.00 71.81 202 ARG A C 1
ATOM 1476 O O . ARG A 1 202 ? -7.791 13.547 4.071 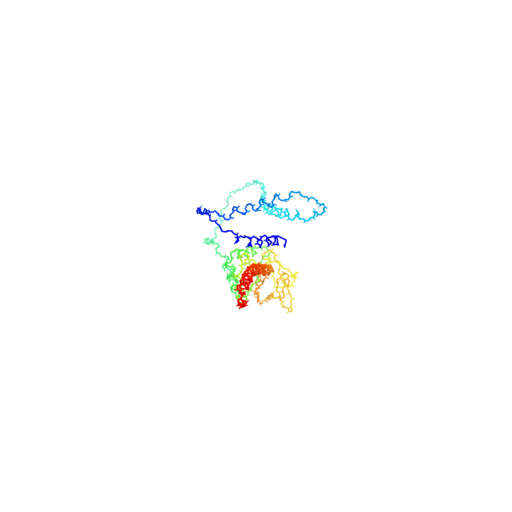1.00 71.81 202 ARG A O 1
ATOM 1483 N N . GLU A 1 2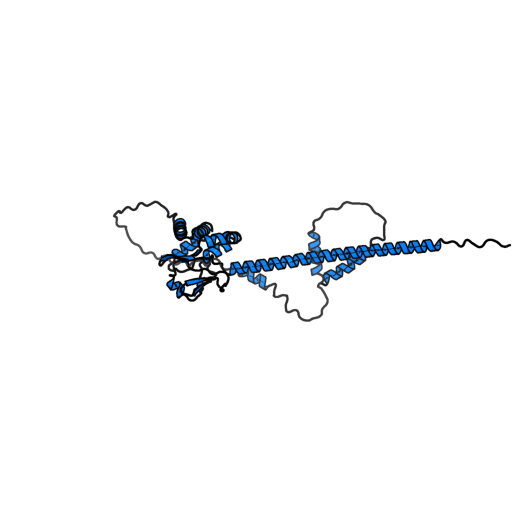03 ? -6.613 14.648 5.610 1.00 82.31 203 GLU A N 1
ATOM 1484 C CA . GLU A 1 203 ? -5.325 13.986 5.442 1.00 82.31 203 GLU A CA 1
ATOM 1485 C C . GLU A 1 203 ? -4.819 13.529 6.814 1.00 82.31 203 GLU A C 1
ATOM 1487 O O . GLU A 1 203 ? -4.659 14.335 7.727 1.00 82.31 203 GLU A O 1
ATOM 1492 N N . VAL A 1 204 ? -4.607 12.224 6.958 1.00 86.44 204 VAL A N 1
ATOM 1493 C CA . VAL A 1 204 ? -4.200 11.576 8.210 1.00 86.44 204 VAL A CA 1
ATOM 1494 C C . VAL A 1 204 ? -2.836 10.935 8.013 1.00 86.44 204 VAL A C 1
ATOM 1496 O O . VAL A 1 204 ? -2.593 10.347 6.959 1.00 86.44 204 VAL A O 1
ATOM 1499 N N . LEU A 1 205 ? -1.952 11.057 9.001 1.00 87.44 205 LEU A N 1
ATOM 1500 C CA . LEU A 1 205 ? -0.641 10.416 8.967 1.00 87.44 205 LEU A CA 1
ATOM 1501 C C . LEU A 1 205 ? -0.797 8.896 9.101 1.00 87.44 205 LEU A C 1
ATOM 1503 O O . LEU A 1 205 ? -1.504 8.411 9.989 1.00 87.44 205 LEU A O 1
ATOM 1507 N N . THR A 1 206 ? -0.150 8.157 8.205 1.00 91.75 206 THR A N 1
ATOM 1508 C CA . THR A 1 206 ? -0.074 6.698 8.287 1.00 91.75 206 THR A CA 1
ATOM 1509 C C . THR A 1 206 ? 1.139 6.258 9.098 1.00 91.75 206 THR A C 1
ATOM 1511 O O . THR A 1 206 ? 2.088 7.015 9.296 1.00 91.75 206 THR A O 1
ATOM 1514 N N . LEU A 1 207 ? 1.111 5.022 9.592 1.00 92.94 207 LEU A N 1
ATOM 1515 C CA . LEU A 1 207 ? 2.156 4.474 10.456 1.00 92.94 207 LEU A CA 1
ATOM 1516 C C . LEU A 1 207 ? 3.476 4.225 9.714 1.00 92.94 207 LEU A C 1
ATOM 1518 O O . LEU A 1 207 ? 4.518 4.060 10.335 1.00 92.94 207 LEU A O 1
ATOM 1522 N N . ASP A 1 208 ? 3.459 4.249 8.383 1.00 86.56 208 ASP A N 1
ATOM 1523 C CA . ASP A 1 208 ? 4.688 4.288 7.592 1.00 86.56 208 ASP A CA 1
ATOM 1524 C C . ASP A 1 208 ? 5.491 5.591 7.787 1.00 86.56 208 ASP A C 1
ATOM 1526 O O . ASP A 1 208 ? 6.629 5.672 7.336 1.00 86.56 208 ASP A O 1
ATOM 1530 N N . GLY A 1 209 ? 4.919 6.607 8.450 1.00 73.31 209 GLY A N 1
ATOM 1531 C CA . GLY A 1 209 ? 5.590 7.838 8.874 1.00 73.31 209 GLY A CA 1
ATOM 1532 C C . GLY A 1 209 ? 5.914 8.820 7.747 1.00 73.31 209 GLY A C 1
ATOM 1533 O O . GLY A 1 209 ? 6.341 9.944 8.011 1.00 73.31 209 GLY A O 1
ATOM 1534 N N . GLU A 1 210 ? 5.697 8.431 6.494 1.00 76.19 210 GLU A N 1
ATOM 1535 C CA . GLU A 1 210 ? 6.090 9.217 5.324 1.00 76.19 210 GLU A CA 1
ATOM 1536 C C . GLU A 1 210 ? 4.890 9.785 4.574 1.00 76.19 210 GLU A C 1
ATOM 1538 O O . GLU A 1 210 ? 4.983 10.841 3.938 1.00 76.19 210 GLU A O 1
ATOM 1543 N N . GLN A 1 211 ? 3.761 9.079 4.603 1.00 81.12 211 GLN A N 1
ATOM 1544 C CA . GLN A 1 211 ? 2.663 9.346 3.692 1.00 81.12 211 GLN A CA 1
ATOM 1545 C C . GLN A 1 211 ? 1.384 9.708 4.434 1.00 81.12 211 GLN A C 1
ATOM 1547 O O . GLN A 1 211 ? 1.189 9.459 5.619 1.00 81.12 211 GLN A O 1
ATOM 1552 N N . MET A 1 212 ? 0.506 10.386 3.701 1.00 86.62 212 MET A N 1
ATOM 1553 C CA . MET A 1 212 ? -0.795 10.783 4.209 1.00 86.62 212 MET A CA 1
ATOM 1554 C C . MET A 1 212 ? -1.872 9.956 3.524 1.00 86.62 212 MET A C 1
ATOM 1556 O O . MET A 1 212 ? -1.810 9.665 2.319 1.00 86.62 212 MET A O 1
ATOM 1560 N N . LEU A 1 213 ? -2.896 9.601 4.283 1.00 89.88 213 LEU A N 1
ATOM 1561 C CA . LEU A 1 213 ? -4.115 9.009 3.779 1.00 89.88 213 LEU A CA 1
ATOM 1562 C C . LEU A 1 213 ? -5.189 10.078 3.669 1.00 89.88 213 LEU A C 1
ATOM 1564 O O . LEU A 1 213 ? -5.483 10.793 4.622 1.00 89.88 213 LEU A O 1
ATOM 1568 N N . THR A 1 214 ? -5.823 10.161 2.506 1.00 89.44 214 THR A N 1
ATOM 1569 C CA . THR A 1 214 ? -6.963 11.044 2.327 1.00 89.44 214 THR A CA 1
ATOM 1570 C C . THR A 1 214 ? -8.258 10.371 2.760 1.00 89.44 214 THR A C 1
ATOM 1572 O O . THR A 1 214 ? -8.673 9.384 2.146 1.00 89.44 214 THR A O 1
ATOM 1575 N N . VAL A 1 215 ? -8.944 10.973 3.728 1.00 89.44 215 VAL A N 1
ATOM 1576 C CA . VAL A 1 215 ? -10.260 10.559 4.221 1.00 89.44 215 VAL A CA 1
ATOM 1577 C C . VAL A 1 215 ? -11.324 11.515 3.680 1.00 89.44 215 VAL A C 1
ATOM 1579 O O . VAL A 1 215 ? -11.212 12.739 3.770 1.00 89.44 215 VAL A O 1
ATOM 1582 N N . ARG A 1 216 ? -12.362 10.970 3.040 1.00 87.12 216 ARG A N 1
ATOM 1583 C CA . ARG A 1 216 ? -13.477 11.745 2.482 1.00 87.12 216 ARG A CA 1
ATOM 1584 C C . ARG A 1 216 ? -14.804 11.147 2.878 1.00 87.12 216 ARG A C 1
ATOM 1586 O O . ARG A 1 216 ? -15.063 9.981 2.620 1.00 87.12 216 ARG A O 1
ATOM 1593 N N . HIS A 1 217 ? -15.712 11.997 3.321 1.00 83.31 217 HIS A N 1
ATOM 1594 C CA . HIS A 1 217 ? -17.101 11.613 3.478 1.00 83.31 217 HIS A CA 1
ATOM 1595 C C . HIS A 1 217 ? -17.898 11.916 2.197 1.00 83.31 217 HIS A C 1
ATOM 1597 O O . HIS A 1 217 ? -17.838 13.022 1.652 1.00 83.31 217 HIS A O 1
ATOM 1603 N N . HIS A 1 218 ? -18.627 10.931 1.669 1.00 78.81 218 HIS A N 1
ATOM 1604 C CA . HIS A 1 218 ? -19.495 11.118 0.505 1.00 78.81 218 HIS A CA 1
ATOM 1605 C C . HIS A 1 218 ? -20.748 10.242 0.590 1.00 78.81 218 HIS A C 1
ATOM 1607 O O . HIS A 1 218 ? -20.673 9.019 0.459 1.00 78.81 218 HIS A O 1
ATOM 1613 N N . ARG A 1 219 ? -21.918 10.892 0.696 1.00 79.88 219 ARG A N 1
ATOM 1614 C CA . ARG A 1 219 ? -23.246 10.251 0.787 1.00 79.88 219 ARG A CA 1
ATOM 1615 C C . ARG A 1 219 ? -23.346 9.232 1.935 1.00 79.88 219 ARG A C 1
ATOM 1617 O O . ARG A 1 219 ? -23.746 8.095 1.698 1.00 79.88 219 ARG A O 1
ATOM 1624 N N . GLY A 1 220 ? -22.957 9.634 3.146 1.00 77.38 220 GLY A N 1
ATOM 1625 C CA . GLY A 1 220 ? -23.068 8.785 4.341 1.00 77.38 220 GLY A CA 1
ATOM 1626 C C . GLY A 1 220 ? -22.051 7.643 4.396 1.00 77.38 220 GLY A C 1
ATOM 1627 O O . GLY A 1 220 ? -22.303 6.645 5.054 1.00 77.38 220 GLY A O 1
ATOM 1628 N N . ARG A 1 221 ? -20.957 7.728 3.631 1.00 81.19 221 ARG A N 1
ATOM 1629 C CA . ARG A 1 221 ? -19.901 6.710 3.587 1.00 81.19 221 ARG A CA 1
ATOM 1630 C C . ARG A 1 221 ? -18.527 7.356 3.608 1.00 81.19 221 ARG A C 1
ATOM 1632 O O . ARG A 1 221 ? -18.302 8.341 2.895 1.00 81.19 221 ARG A O 1
ATOM 1639 N N . VAL A 1 222 ? -17.613 6.758 4.364 1.00 88.00 222 VAL A N 1
ATOM 1640 C CA . VAL A 1 222 ? -16.193 7.119 4.387 1.00 88.00 222 VAL A CA 1
ATOM 1641 C C . VAL A 1 222 ? -15.487 6.468 3.194 1.00 88.00 222 VAL A C 1
ATOM 1643 O O . VAL A 1 222 ? -15.636 5.277 2.921 1.00 88.00 222 VAL A O 1
ATOM 1646 N N . ILE A 1 223 ? -14.759 7.280 2.433 1.00 89.88 223 ILE A N 1
ATOM 1647 C CA . ILE A 1 223 ? -13.960 6.896 1.271 1.00 89.88 223 ILE A CA 1
ATOM 1648 C C . ILE A 1 223 ? -12.513 7.273 1.562 1.00 89.88 223 ILE A C 1
ATOM 1650 O O . ILE A 1 223 ? -12.205 8.439 1.805 1.00 89.88 223 ILE A O 1
ATOM 1654 N N . LEU A 1 224 ? -11.638 6.286 1.465 1.00 91.94 224 LEU A N 1
ATOM 1655 C CA . LEU A 1 224 ? -10.215 6.370 1.744 1.00 91.94 224 LEU A CA 1
ATOM 1656 C C . LEU A 1 224 ? -9.447 6.325 0.424 1.00 91.94 224 LEU A C 1
ATOM 1658 O O . LEU A 1 224 ? -9.830 5.612 -0.507 1.00 91.94 224 LEU A O 1
ATOM 1662 N N . SER A 1 225 ? -8.376 7.100 0.298 1.00 90.25 225 SER A N 1
ATOM 1663 C CA . SER A 1 225 ? -7.519 7.072 -0.891 1.00 90.25 225 SER A CA 1
ATOM 1664 C C . SER A 1 225 ? -6.128 7.599 -0.589 1.00 90.25 225 SER A C 1
ATOM 1666 O O . SER A 1 225 ? -5.967 8.423 0.305 1.00 90.25 225 SER A O 1
ATOM 1668 N N . SER A 1 226 ? -5.138 7.183 -1.380 1.00 87.25 226 SER A N 1
ATOM 1669 C CA . SER A 1 226 ? -3.774 7.683 -1.215 1.00 87.25 226 SER A CA 1
ATOM 1670 C C . SER A 1 226 ? -3.662 9.188 -1.456 1.00 87.25 226 SER A C 1
ATOM 1672 O O . SER A 1 226 ? -4.326 9.691 -2.368 1.00 87.25 226 SER A O 1
ATOM 1674 N N . TRP A 1 227 ? -2.765 9.867 -0.739 1.00 76.06 227 TRP A N 1
ATOM 1675 C CA . TRP A 1 227 ? -2.336 11.231 -1.059 1.00 76.06 227 TRP A CA 1
ATOM 1676 C C . TRP A 1 227 ? -1.108 11.238 -1.990 1.00 76.06 227 TRP A C 1
ATOM 1678 O O . TRP A 1 227 ? -0.177 10.470 -1.753 1.00 76.06 227 TRP A O 1
ATOM 1688 N N . PRO A 1 228 ? -1.052 12.083 -3.040 1.00 73.94 228 PRO A N 1
ATOM 1689 C CA . PRO A 1 228 ? -2.125 12.929 -3.568 1.00 73.94 228 PRO A CA 1
ATOM 1690 C C . PRO A 1 228 ? -3.298 12.104 -4.107 1.00 73.94 228 PRO A C 1
ATOM 1692 O O . PRO A 1 228 ? -3.094 10.994 -4.610 1.00 73.94 228 PRO A O 1
ATOM 1695 N N . GLN A 1 229 ? -4.514 12.665 -4.039 1.00 68.19 229 GLN A N 1
ATOM 1696 C CA . GLN A 1 229 ? -5.753 11.937 -4.340 1.00 68.19 229 GLN A CA 1
ATOM 1697 C C . GLN A 1 229 ? -5.680 11.132 -5.641 1.00 68.19 229 GLN A C 1
ATOM 1699 O O . GLN A 1 229 ? -5.528 11.666 -6.742 1.00 68.19 229 GLN A O 1
ATOM 1704 N N . SER A 1 230 ? -5.879 9.821 -5.509 1.00 69.44 230 SER A N 1
ATOM 1705 C CA . SER A 1 230 ? -5.969 8.908 -6.641 1.00 69.44 230 SER A CA 1
ATOM 1706 C C . SER A 1 230 ? -7.422 8.661 -7.041 1.00 69.44 230 SER A C 1
ATOM 1708 O O . SER A 1 230 ? -8.277 8.332 -6.220 1.00 69.44 230 SER A O 1
ATOM 1710 N N . THR A 1 231 ? -7.719 8.742 -8.339 1.00 70.31 231 THR A N 1
ATOM 1711 C CA . THR A 1 231 ? -9.028 8.326 -8.869 1.00 70.31 231 THR A CA 1
ATOM 1712 C C . THR A 1 231 ? -9.157 6.812 -9.025 1.00 70.31 231 THR A C 1
ATOM 1714 O O . THR A 1 231 ? -10.278 6.324 -9.118 1.00 70.31 231 THR A O 1
ATOM 1717 N N . ARG A 1 232 ? -8.036 6.075 -9.042 1.00 73.19 232 ARG A N 1
ATOM 1718 C CA . ARG A 1 232 ? -7.981 4.642 -9.389 1.00 73.19 232 ARG A CA 1
ATOM 1719 C C . ARG A 1 232 ? -7.875 3.690 -8.202 1.00 73.19 232 ARG A C 1
ATOM 1721 O O . ARG A 1 232 ? -8.112 2.505 -8.378 1.00 73.19 232 ARG A O 1
ATOM 1728 N N . ASN A 1 233 ? -7.483 4.177 -7.030 1.00 85.25 233 ASN A N 1
ATOM 1729 C CA . ASN A 1 233 ? -7.320 3.356 -5.835 1.00 85.25 233 ASN A CA 1
ATOM 1730 C C . ASN A 1 233 ? -8.023 4.068 -4.682 1.00 85.25 233 ASN A C 1
ATOM 1732 O O . ASN A 1 233 ? -7.507 5.045 -4.138 1.00 85.25 233 ASN A O 1
ATOM 1736 N N . LYS A 1 234 ? -9.253 3.623 -4.429 1.00 91.25 234 LYS A N 1
ATOM 1737 C CA . LYS A 1 234 ? -10.129 4.102 -3.367 1.00 91.25 234 LYS A CA 1
ATOM 1738 C C . LYS A 1 234 ? -10.637 2.885 -2.619 1.00 91.25 234 LYS A C 1
ATOM 1740 O O . LYS A 1 234 ? -10.994 1.914 -3.278 1.00 91.25 234 LYS A O 1
ATOM 1745 N N . ALA A 1 235 ? -10.696 2.993 -1.306 1.00 94.12 235 ALA A N 1
ATOM 1746 C CA . ALA A 1 235 ? -11.304 2.000 -0.444 1.00 94.12 235 ALA A CA 1
ATOM 1747 C C . ALA A 1 235 ? -12.487 2.629 0.295 1.00 94.12 235 ALA A C 1
ATOM 1749 O O . ALA A 1 235 ? -12.562 3.852 0.460 1.00 94.12 235 ALA A O 1
ATOM 1750 N N . ARG A 1 236 ? -13.436 1.808 0.710 1.00 93.50 236 ARG A N 1
ATOM 1751 C CA . ARG A 1 236 ? -14.593 2.196 1.512 1.00 93.50 236 ARG A CA 1
ATOM 1752 C C . ARG A 1 236 ? -14.592 1.365 2.771 1.00 93.50 236 ARG A C 1
ATOM 1754 O O . ARG A 1 236 ? -14.353 0.168 2.691 1.00 93.50 236 ARG A O 1
ATOM 1761 N N . ILE A 1 237 ? -14.928 1.994 3.889 1.00 93.69 237 ILE A N 1
ATOM 1762 C CA . ILE A 1 237 ? -15.220 1.254 5.114 1.00 93.69 237 ILE A CA 1
ATOM 1763 C C . ILE A 1 237 ? -16.518 0.475 4.886 1.00 93.69 237 ILE A C 1
ATOM 1765 O O . ILE A 1 237 ? -17.535 1.055 4.489 1.00 93.69 237 ILE A O 1
ATOM 1769 N N . THR A 1 238 ? -16.455 -0.842 5.063 1.00 93.75 238 THR A N 1
ATOM 1770 C CA . THR A 1 238 ? -17.588 -1.762 4.890 1.00 93.75 238 THR A CA 1
ATOM 1771 C C . THR A 1 238 ? -18.134 -2.257 6.219 1.00 93.75 238 THR A C 1
ATOM 1773 O O . THR A 1 238 ? -19.324 -2.563 6.302 1.00 93.75 238 THR A O 1
ATOM 1776 N N . LYS A 1 239 ? -17.285 -2.336 7.249 1.00 93.94 239 LYS A N 1
ATOM 1777 C CA . LYS A 1 239 ? -17.642 -2.844 8.572 1.00 93.94 239 LYS A CA 1
ATOM 1778 C C . LYS A 1 239 ? -16.668 -2.339 9.636 1.00 93.94 239 LYS A C 1
ATOM 1780 O O . LYS A 1 239 ? -15.460 -2.361 9.425 1.00 93.94 239 LYS A O 1
ATOM 1785 N N . THR A 1 240 ? -17.191 -2.003 10.805 1.00 94.94 240 THR A N 1
ATOM 1786 C CA . THR A 1 240 ? -16.417 -1.801 12.034 1.00 94.94 240 THR A CA 1
ATOM 1787 C C . THR A 1 240 ? -16.157 -3.152 12.704 1.00 94.94 240 THR A C 1
ATOM 1789 O O . THR A 1 240 ? -17.090 -3.923 12.947 1.00 94.94 240 THR A O 1
ATOM 1792 N N . VAL A 1 241 ? -14.893 -3.482 12.961 1.00 95.31 241 VAL A N 1
ATOM 1793 C CA . VAL A 1 241 ? -14.485 -4.711 13.663 1.00 95.31 241 VAL A CA 1
ATOM 1794 C C . VAL A 1 241 ? -14.221 -4.416 15.136 1.00 95.31 241 VAL A C 1
ATOM 1796 O O . VAL A 1 241 ? -14.663 -5.178 15.992 1.00 95.31 241 VAL A O 1
ATOM 1799 N N . VAL A 1 242 ? -13.527 -3.312 15.413 1.00 95.44 242 VAL A N 1
ATOM 1800 C CA . VAL A 1 242 ? -13.247 -2.790 16.756 1.00 95.44 242 VAL A CA 1
ATOM 1801 C C . VAL A 1 242 ? -13.376 -1.274 16.708 1.00 95.44 242 VAL A C 1
ATOM 1803 O O . VAL A 1 242 ? -12.982 -0.667 15.713 1.00 95.44 242 VAL A O 1
ATOM 1806 N N . ASP A 1 243 ? -13.917 -0.691 17.768 1.00 93.81 243 ASP A N 1
ATOM 1807 C CA . ASP A 1 243 ? -13.982 0.752 17.994 1.00 93.81 243 ASP A CA 1
ATOM 1808 C C . ASP A 1 243 ? -13.780 0.980 19.498 1.00 93.81 243 ASP A C 1
ATOM 1810 O O . ASP A 1 243 ? -14.724 0.886 20.282 1.00 93.81 243 ASP A O 1
ATOM 1814 N N . ASP A 1 244 ? -12.515 1.109 19.896 1.00 91.88 244 ASP A N 1
ATOM 1815 C CA . ASP A 1 244 ? -12.047 1.314 21.269 1.00 91.88 244 ASP A CA 1
ATOM 1816 C C . ASP A 1 244 ? -11.057 2.490 21.302 1.00 91.88 244 ASP A C 1
ATOM 1818 O O . ASP A 1 244 ? -10.455 2.832 20.279 1.00 91.88 244 ASP A O 1
ATOM 1822 N N . ASP A 1 245 ? -10.862 3.084 22.480 1.00 88.12 245 ASP A N 1
ATOM 1823 C CA . ASP A 1 245 ? -10.013 4.261 22.687 1.00 88.12 245 ASP A CA 1
ATOM 1824 C C . ASP A 1 245 ? -8.541 4.033 22.293 1.00 88.12 245 ASP A C 1
ATOM 1826 O O . ASP A 1 245 ? -7.858 4.981 21.906 1.00 88.12 245 ASP A O 1
ATOM 1830 N N . HIS A 1 246 ? -8.044 2.790 22.343 1.00 92.44 246 HIS A N 1
ATOM 1831 C CA . HIS A 1 246 ? -6.657 2.462 21.974 1.00 92.44 246 HIS A CA 1
ATOM 1832 C C . HIS A 1 246 ? -6.524 1.702 20.647 1.00 92.44 246 HIS A C 1
ATOM 1834 O O . HIS A 1 246 ? -5.435 1.656 20.062 1.00 92.44 246 HIS A O 1
ATOM 1840 N N . LEU A 1 247 ? -7.610 1.110 20.142 1.00 95.69 247 LEU A N 1
ATOM 1841 C CA . LEU A 1 247 ? -7.606 0.351 18.894 1.00 95.69 247 LEU A CA 1
ATOM 1842 C C . LEU A 1 247 ? -8.938 0.483 18.152 1.00 95.69 247 LEU A C 1
ATOM 1844 O O . LEU A 1 247 ? -9.966 -0.019 18.594 1.00 95.69 247 LEU A O 1
ATOM 1848 N N . ALA A 1 248 ? -8.883 1.030 16.942 1.00 95.94 248 ALA A N 1
ATOM 1849 C CA . ALA A 1 248 ? -9.977 0.966 15.982 1.00 95.94 248 ALA A CA 1
ATOM 1850 C C . ALA A 1 248 ? -9.589 0.061 14.807 1.00 95.94 248 ALA A C 1
ATOM 1852 O O . ALA A 1 248 ? -8.476 0.133 14.289 1.00 95.94 248 ALA A O 1
ATOM 1853 N N . VAL A 1 249 ? -10.499 -0.798 14.352 1.00 97.38 249 VAL A N 1
ATOM 1854 C CA . VAL A 1 249 ? -10.276 -1.667 13.189 1.00 97.38 249 VAL A CA 1
ATOM 1855 C C . VAL A 1 249 ? -11.465 -1.567 12.249 1.00 97.38 249 VAL A C 1
ATOM 1857 O O . VAL A 1 249 ? -12.584 -1.945 12.600 1.00 97.38 249 VAL A O 1
ATOM 1860 N N . TYR A 1 250 ? -11.204 -1.126 11.022 1.00 96.44 250 TYR A N 1
ATOM 1861 C CA . TYR A 1 250 ? -12.207 -0.969 9.973 1.00 96.44 250 TYR A CA 1
ATOM 1862 C C . TYR A 1 250 ? -11.909 -1.897 8.812 1.00 96.44 250 TYR A C 1
ATOM 1864 O O . TYR A 1 250 ? -10.832 -1.830 8.227 1.00 96.44 250 TYR A O 1
ATOM 1872 N N . LEU A 1 251 ? -12.877 -2.725 8.438 1.00 97.44 251 LEU A N 1
ATOM 1873 C CA . LEU A 1 251 ? -12.801 -3.517 7.222 1.00 97.44 251 LEU A CA 1
ATOM 1874 C C . LEU A 1 251 ? -12.995 -2.604 6.005 1.00 97.44 251 LEU A C 1
ATOM 1876 O O . LEU A 1 251 ? -13.915 -1.779 5.991 1.00 97.44 251 LEU A O 1
ATOM 1880 N N . ILE A 1 252 ? -12.151 -2.759 4.984 1.00 96.75 252 ILE A N 1
ATOM 1881 C CA . ILE A 1 252 ? -12.201 -1.969 3.752 1.00 96.75 252 ILE A CA 1
ATOM 1882 C C . ILE A 1 252 ? -12.241 -2.850 2.496 1.00 96.75 252 ILE A C 1
ATOM 1884 O O . ILE A 1 252 ? -11.619 -3.906 2.449 1.00 96.75 252 ILE A O 1
ATOM 1888 N N . ASP A 1 253 ? -12.930 -2.377 1.454 1.00 95.88 253 ASP A N 1
ATOM 1889 C CA . ASP A 1 253 ? -13.179 -3.124 0.201 1.00 95.88 253 ASP A CA 1
ATOM 1890 C C . ASP A 1 253 ? -12.029 -3.099 -0.829 1.00 95.88 253 ASP A C 1
ATOM 1892 O O . ASP A 1 253 ? -12.179 -3.562 -1.962 1.00 95.88 253 ASP A O 1
ATOM 1896 N N . ALA A 1 254 ? -10.884 -2.504 -0.487 1.00 95.94 254 ALA A N 1
ATOM 1897 C CA . ALA A 1 254 ? -9.733 -2.423 -1.378 1.00 95.94 254 ALA A CA 1
ATOM 1898 C C . ALA A 1 254 ? -8.429 -2.202 -0.609 1.00 95.94 254 ALA A C 1
ATOM 1900 O O . ALA A 1 254 ? -8.379 -1.413 0.330 1.00 95.94 254 ALA A O 1
ATOM 1901 N N . VAL A 1 255 ? -7.335 -2.794 -1.094 1.00 95.62 255 VAL A N 1
ATOM 1902 C CA . VAL A 1 255 ? -5.987 -2.491 -0.592 1.00 95.62 255 VAL A CA 1
ATOM 1903 C C . VAL A 1 255 ? -5.597 -1.066 -0.983 1.00 95.62 255 VAL A C 1
ATOM 1905 O O . VAL A 1 255 ? -5.599 -0.702 -2.169 1.00 95.62 255 VAL A O 1
ATOM 1908 N N . LEU A 1 256 ? -5.236 -0.252 0.004 1.00 94.25 256 LEU A N 1
ATOM 1909 C CA . LEU A 1 256 ? -4.736 1.101 -0.199 1.00 94.25 256 LEU A CA 1
ATOM 1910 C C . LEU A 1 256 ? -3.272 1.047 -0.632 1.00 94.25 256 LEU A C 1
ATOM 1912 O O . LEU A 1 256 ? -2.451 0.328 -0.073 1.00 94.25 256 LEU A O 1
ATOM 1916 N N . ILE A 1 257 ? -2.946 1.790 -1.688 1.00 90.00 257 ILE A N 1
ATOM 1917 C CA . ILE A 1 257 ? -1.628 1.729 -2.314 1.00 90.00 257 ILE A CA 1
ATOM 1918 C C . ILE A 1 257 ? -0.953 3.087 -2.199 1.00 90.00 257 ILE A C 1
ATOM 1920 O O . ILE A 1 257 ? -1.400 4.030 -2.878 1.00 90.00 257 ILE A O 1
ATOM 1924 N N . PRO A 1 258 ? 0.157 3.164 -1.454 1.00 87.00 258 PRO A N 1
ATOM 1925 C CA . PRO A 1 258 ? 0.852 4.417 -1.266 1.00 87.00 258 PRO A CA 1
ATOM 1926 C C . PRO A 1 258 ? 1.409 5.033 -2.555 1.00 87.00 258 PRO A C 1
ATOM 1928 O O . PRO A 1 258 ? 1.666 4.351 -3.561 1.00 87.00 258 PRO A O 1
ATOM 1931 N N . ALA A 1 259 ? 1.527 6.364 -2.571 1.00 80.75 259 ALA A N 1
ATOM 1932 C CA . ALA A 1 259 ? 1.855 7.113 -3.783 1.00 80.75 259 ALA A CA 1
ATOM 1933 C C . ALA A 1 259 ? 3.288 6.866 -4.264 1.00 80.75 259 ALA A C 1
ATOM 1935 O O . ALA A 1 259 ? 3.506 6.795 -5.479 1.00 80.75 259 ALA A O 1
ATOM 1936 N N . ASP A 1 260 ? 4.247 6.656 -3.363 1.00 72.19 260 ASP A N 1
ATOM 1937 C CA . ASP A 1 260 ? 5.638 6.466 -3.776 1.00 72.19 260 ASP A CA 1
ATOM 1938 C C . ASP A 1 260 ? 5.886 5.093 -4.389 1.00 72.19 260 ASP A C 1
ATOM 1940 O O . ASP A 1 260 ? 6.615 5.002 -5.378 1.00 72.19 260 ASP A O 1
ATOM 1944 N N . LEU A 1 261 ? 5.147 4.058 -3.974 1.00 75.00 261 LEU A N 1
ATOM 1945 C CA . LEU A 1 261 ? 5.139 2.775 -4.687 1.00 75.00 261 LEU A CA 1
ATOM 1946 C C . LEU A 1 261 ? 4.635 2.929 -6.130 1.00 75.00 261 LEU A C 1
ATOM 1948 O O . LEU A 1 261 ? 5.098 2.243 -7.045 1.00 75.00 261 LEU A O 1
ATOM 1952 N N . LYS A 1 262 ? 3.686 3.844 -6.372 1.00 70.19 262 LYS A N 1
ATOM 1953 C CA . LYS A 1 262 ? 3.221 4.161 -7.734 1.00 70.19 262 LYS A CA 1
ATOM 1954 C C . LYS A 1 262 ? 4.288 4.950 -8.496 1.00 70.19 262 LYS A C 1
ATOM 1956 O O . LYS A 1 262 ? 4.594 4.602 -9.637 1.00 70.19 262 LYS A O 1
ATOM 1961 N N . ARG A 1 263 ? 4.874 5.979 -7.876 1.00 73.31 263 ARG A N 1
ATOM 1962 C CA . ARG A 1 263 ? 5.895 6.844 -8.487 1.00 73.31 263 ARG A CA 1
ATOM 1963 C C . ARG A 1 263 ? 7.139 6.049 -8.876 1.00 73.31 263 ARG A C 1
ATOM 1965 O O . ARG A 1 263 ? 7.567 6.130 -10.025 1.00 73.31 263 ARG A O 1
ATOM 1972 N N . ARG A 1 264 ? 7.679 5.241 -7.962 1.00 75.75 264 ARG A N 1
ATOM 1973 C CA . ARG A 1 264 ? 8.898 4.447 -8.168 1.00 75.75 264 ARG A CA 1
ATOM 1974 C C . ARG A 1 264 ? 8.746 3.465 -9.325 1.00 75.75 264 ARG A C 1
ATOM 1976 O O . ARG A 1 264 ? 9.629 3.383 -10.172 1.00 75.75 264 ARG A O 1
ATOM 1983 N N . ARG A 1 265 ? 7.582 2.818 -9.447 1.00 77.19 265 ARG A N 1
ATOM 1984 C CA . ARG A 1 265 ? 7.262 1.948 -10.592 1.00 77.19 265 ARG A CA 1
ATOM 1985 C C . ARG A 1 265 ? 7.170 2.706 -11.914 1.00 77.19 265 ARG A C 1
ATOM 1987 O O . ARG A 1 265 ? 7.704 2.235 -12.913 1.00 77.19 265 ARG A O 1
ATOM 1994 N N . VAL A 1 266 ? 6.519 3.870 -11.941 1.00 81.38 266 VAL A N 1
ATOM 1995 C CA . VAL A 1 266 ? 6.446 4.697 -13.160 1.00 81.38 266 VAL A CA 1
ATOM 1996 C C . VAL A 1 266 ? 7.843 5.142 -13.589 1.00 81.38 266 VAL A C 1
ATOM 1998 O O . VAL A 1 266 ? 8.187 5.021 -14.762 1.00 81.38 266 VAL A O 1
ATOM 2001 N N . VAL A 1 267 ? 8.671 5.586 -12.643 1.00 82.19 267 VAL A N 1
ATOM 2002 C CA . VAL A 1 267 ? 10.065 5.961 -12.906 1.00 82.19 267 VAL A CA 1
ATOM 2003 C C . VAL A 1 267 ? 10.862 4.761 -13.420 1.00 82.19 267 VAL A C 1
ATOM 2005 O O . VAL A 1 267 ? 11.534 4.884 -14.441 1.00 82.19 267 VAL A O 1
ATOM 2008 N N . ALA A 1 268 ? 10.737 3.588 -12.793 1.00 82.88 268 ALA A N 1
ATOM 2009 C CA . ALA A 1 268 ? 11.403 2.368 -13.245 1.00 82.88 268 ALA A CA 1
ATOM 2010 C C . ALA A 1 268 ? 11.001 1.989 -14.682 1.00 82.88 268 ALA A C 1
ATOM 2012 O O . ALA A 1 268 ? 11.869 1.707 -15.504 1.00 82.88 268 ALA A O 1
ATOM 2013 N N . LEU A 1 269 ? 9.709 2.057 -15.025 1.00 88.38 269 LEU A N 1
ATOM 2014 C CA . LEU A 1 269 ? 9.230 1.802 -16.389 1.00 88.38 269 LEU A CA 1
ATOM 2015 C C . LEU A 1 269 ? 9.791 2.807 -17.400 1.00 88.38 269 LEU A C 1
ATOM 2017 O O . LEU A 1 269 ? 10.221 2.406 -18.479 1.00 88.38 269 LEU A O 1
ATOM 2021 N N . ILE A 1 270 ? 9.831 4.097 -17.055 1.00 90.94 270 ILE A N 1
ATOM 2022 C CA . ILE A 1 270 ? 10.421 5.134 -17.914 1.00 90.94 270 ILE A CA 1
ATOM 2023 C C . ILE A 1 270 ? 11.909 4.850 -18.147 1.00 90.94 270 ILE A C 1
ATOM 2025 O O . ILE A 1 270 ? 12.368 4.900 -19.287 1.00 90.94 270 ILE A O 1
ATOM 2029 N N . VAL A 1 271 ? 12.655 4.500 -17.095 1.00 91.38 271 VAL A N 1
ATOM 2030 C CA . VAL A 1 271 ? 14.078 4.145 -17.195 1.00 91.38 271 VAL A CA 1
ATOM 2031 C C . VAL A 1 271 ? 14.277 2.917 -18.086 1.00 91.38 271 VAL A C 1
ATOM 2033 O O . VAL A 1 271 ? 15.149 2.940 -18.953 1.00 91.38 271 VAL A O 1
ATOM 2036 N N . ILE A 1 272 ? 13.446 1.880 -17.942 1.00 92.38 272 ILE A N 1
ATOM 2037 C CA . ILE A 1 272 ? 13.489 0.681 -18.794 1.00 92.38 272 ILE A CA 1
ATOM 2038 C C . ILE A 1 272 ? 13.223 1.046 -20.259 1.00 92.38 272 ILE A C 1
ATOM 2040 O O . ILE A 1 272 ? 13.966 0.614 -21.138 1.00 92.38 272 ILE A O 1
ATOM 2044 N N . ILE A 1 273 ? 12.211 1.872 -20.539 1.00 95.00 273 ILE A N 1
ATOM 2045 C CA . ILE A 1 273 ? 11.901 2.323 -21.904 1.00 95.00 273 ILE A CA 1
ATOM 2046 C C . ILE A 1 273 ? 13.087 3.092 -22.497 1.00 95.00 273 ILE A C 1
ATOM 2048 O O . ILE A 1 273 ? 13.497 2.811 -23.623 1.00 95.00 273 ILE A O 1
ATOM 2052 N N . ILE A 1 274 ? 13.676 4.024 -21.742 1.00 95.81 274 ILE A N 1
ATOM 2053 C CA . ILE A 1 274 ? 14.857 4.778 -22.182 1.00 95.81 274 ILE A CA 1
ATOM 2054 C C . ILE A 1 274 ? 16.022 3.826 -22.464 1.00 95.81 274 ILE A C 1
ATOM 2056 O O . ILE A 1 274 ? 16.656 3.943 -23.511 1.00 95.81 274 ILE A O 1
ATOM 2060 N N . LEU A 1 275 ? 16.279 2.855 -21.585 1.00 96.38 275 LEU A N 1
ATOM 2061 C CA . LEU A 1 275 ? 17.339 1.867 -21.771 1.00 96.38 275 LEU A CA 1
ATOM 2062 C C . LEU A 1 275 ? 17.128 1.056 -23.056 1.00 96.38 275 LEU A C 1
ATOM 2064 O O . LEU A 1 275 ? 18.058 0.919 -23.847 1.00 96.38 275 LEU A O 1
ATOM 2068 N N . VAL A 1 276 ? 15.907 0.576 -23.307 1.00 96.81 276 VAL A N 1
ATOM 2069 C CA . VAL A 1 276 ? 15.562 -0.168 -24.529 1.00 96.81 276 VAL A CA 1
ATOM 2070 C C . VAL A 1 276 ? 15.763 0.692 -25.778 1.00 96.81 276 VAL A C 1
ATOM 2072 O O . VAL A 1 276 ? 16.332 0.215 -26.759 1.00 96.81 276 VAL A O 1
ATOM 2075 N N . LEU A 1 277 ? 15.360 1.965 -25.749 1.00 97.06 277 LEU A N 1
ATOM 2076 C CA . LEU A 1 277 ? 15.560 2.890 -26.869 1.00 97.06 277 LEU A CA 1
ATOM 2077 C C . LEU A 1 277 ? 17.044 3.180 -27.121 1.00 97.06 277 LEU A C 1
ATOM 2079 O O . LEU A 1 277 ? 17.477 3.206 -28.274 1.00 97.06 277 LEU A O 1
ATOM 2083 N N . VAL A 1 278 ? 17.834 3.362 -26.062 1.00 97.31 278 VAL A N 1
ATOM 2084 C CA . VAL A 1 278 ? 19.282 3.591 -26.160 1.00 97.31 278 VAL A CA 1
ATOM 2085 C C . VAL A 1 278 ? 19.981 2.351 -26.713 1.00 97.31 278 VAL A C 1
ATOM 2087 O O . VAL A 1 278 ? 20.729 2.459 -27.684 1.00 97.31 278 VAL A O 1
ATOM 2090 N N . VAL A 1 279 ? 19.708 1.168 -26.157 1.00 96.94 279 VAL A N 1
ATOM 2091 C CA . VAL A 1 279 ? 20.297 -0.099 -26.615 1.00 96.94 279 VAL A CA 1
ATOM 2092 C C . VAL A 1 279 ? 19.878 -0.396 -28.054 1.00 96.94 279 VAL A C 1
ATOM 2094 O O . VAL A 1 279 ? 20.735 -0.656 -28.897 1.00 96.94 279 VAL A O 1
ATOM 2097 N N . GLY A 1 280 ? 18.588 -0.278 -28.374 1.00 96.12 280 GLY A N 1
ATOM 2098 C CA . GLY A 1 280 ? 18.078 -0.447 -29.735 1.00 96.12 280 GLY A CA 1
ATOM 2099 C C . GLY A 1 280 ? 18.715 0.537 -30.722 1.00 96.12 280 GLY A C 1
ATOM 2100 O O . GLY A 1 280 ? 19.112 0.147 -31.821 1.00 96.12 280 GLY A O 1
ATOM 2101 N N . GLY A 1 281 ? 18.896 1.796 -30.315 1.00 95.75 281 GLY A N 1
ATOM 2102 C CA . GLY A 1 281 ? 19.585 2.817 -31.103 1.00 95.75 281 GLY A CA 1
ATOM 2103 C C . GLY A 1 281 ? 21.059 2.493 -31.362 1.00 95.75 281 GLY A C 1
ATOM 2104 O O . GLY A 1 281 ? 21.527 2.633 -32.493 1.00 95.75 281 GLY A O 1
ATOM 2105 N N . LEU A 1 282 ? 21.785 2.013 -30.347 1.00 97.00 282 LEU A N 1
ATOM 2106 C CA . LEU A 1 282 ? 23.185 1.593 -30.477 1.00 97.00 282 LEU A CA 1
ATOM 2107 C C . LEU A 1 282 ? 23.331 0.381 -31.403 1.00 97.00 282 LEU A C 1
ATOM 2109 O O . LEU A 1 282 ? 24.200 0.386 -32.277 1.00 97.00 282 LEU A O 1
ATOM 2113 N N . VAL A 1 283 ? 22.450 -0.616 -31.276 1.00 97.25 283 VAL A N 1
ATOM 2114 C CA . VAL A 1 283 ? 22.416 -1.783 -32.171 1.00 97.25 283 VAL A CA 1
ATOM 2115 C C . VAL A 1 283 ? 22.138 -1.346 -33.610 1.00 97.25 283 VAL A C 1
ATOM 2117 O O . VAL A 1 283 ? 22.859 -1.743 -34.525 1.00 97.25 283 VAL A O 1
ATOM 2120 N N . ALA A 1 284 ? 21.156 -0.469 -33.832 1.00 96.19 284 ALA A N 1
ATOM 2121 C CA . ALA A 1 284 ? 20.853 0.051 -35.163 1.00 96.19 284 ALA A CA 1
ATOM 2122 C C . ALA A 1 284 ? 22.034 0.832 -35.768 1.00 96.19 284 ALA A C 1
ATOM 2124 O O . ALA A 1 284 ? 22.326 0.694 -36.958 1.00 96.19 284 ALA A O 1
ATOM 2125 N N . LEU A 1 285 ? 22.741 1.632 -34.963 1.00 96.00 285 LEU A N 1
ATOM 2126 C CA . LEU A 1 285 ? 23.934 2.357 -35.402 1.00 96.00 285 LEU A CA 1
ATOM 2127 C C . LEU A 1 285 ? 25.070 1.399 -35.782 1.00 96.00 285 LEU A C 1
ATOM 2129 O O . LEU A 1 285 ? 25.707 1.590 -36.819 1.00 96.00 285 LEU A O 1
ATOM 2133 N N . PHE A 1 286 ? 25.288 0.355 -34.984 1.00 95.81 286 PHE A N 1
ATOM 2134 C CA . PHE A 1 286 ? 26.282 -0.678 -35.255 1.00 95.81 286 PHE A CA 1
ATOM 2135 C C . PHE A 1 286 ? 25.977 -1.442 -36.552 1.00 95.81 286 PHE A C 1
ATOM 2137 O O . PHE A 1 286 ? 26.857 -1.597 -37.399 1.00 95.81 286 PHE A O 1
ATOM 2144 N N . LEU A 1 287 ? 24.719 -1.843 -36.763 1.00 96.12 287 LEU A N 1
ATOM 2145 C CA . LEU A 1 287 ? 24.285 -2.506 -37.996 1.00 96.12 287 LEU A CA 1
ATOM 2146 C C . LEU A 1 287 ? 24.456 -1.604 -39.223 1.00 96.12 287 LEU A C 1
ATOM 2148 O O . LEU A 1 287 ? 24.962 -2.051 -40.252 1.00 96.12 287 LEU A O 1
ATOM 2152 N N . ARG A 1 288 ? 24.102 -0.316 -39.113 1.00 96.69 288 ARG A N 1
ATOM 2153 C CA . ARG A 1 288 ? 24.338 0.671 -40.180 1.00 96.69 288 ARG A CA 1
ATOM 2154 C C . ARG A 1 288 ? 25.824 0.820 -40.490 1.00 96.69 288 ARG A C 1
ATOM 2156 O O . ARG A 1 288 ? 26.197 0.851 -41.659 1.00 96.69 288 ARG A O 1
ATOM 2163 N N . PHE A 1 289 ? 26.673 0.882 -39.467 1.00 95.06 289 PHE A N 1
ATOM 2164 C CA . PHE A 1 289 ? 28.121 0.940 -39.645 1.00 95.06 289 PHE A CA 1
ATOM 2165 C C . PHE A 1 289 ? 28.648 -0.304 -40.377 1.00 95.06 289 PHE A C 1
ATOM 2167 O O . PHE A 1 289 ? 29.350 -0.170 -41.379 1.00 95.06 289 PHE A O 1
ATOM 2174 N N . HIS A 1 290 ? 28.239 -1.503 -39.955 1.00 94.62 290 HIS A N 1
ATOM 2175 C CA . HIS A 1 290 ? 28.591 -2.753 -40.634 1.00 94.62 290 HIS A CA 1
ATOM 2176 C C . HIS A 1 290 ? 28.130 -2.781 -42.096 1.00 94.62 290 HIS A C 1
ATOM 2178 O O . HIS A 1 290 ? 28.899 -3.179 -42.972 1.00 94.62 290 HIS A O 1
ATOM 2184 N N . ALA A 1 291 ? 26.909 -2.319 -42.380 1.00 96.31 291 ALA A N 1
ATOM 2185 C CA . ALA A 1 291 ? 26.386 -2.232 -43.739 1.00 96.31 291 ALA A CA 1
ATOM 2186 C C . ALA A 1 291 ? 27.209 -1.273 -44.617 1.00 96.31 291 ALA A C 1
ATOM 2188 O O . ALA A 1 291 ? 27.510 -1.604 -45.762 1.00 96.31 291 ALA A O 1
ATOM 2189 N N . LEU A 1 292 ? 27.633 -0.121 -44.084 1.00 95.50 292 LEU A N 1
ATOM 2190 C CA . LEU A 1 292 ? 28.488 0.831 -44.803 1.00 95.50 292 LEU A CA 1
ATOM 2191 C C . LEU A 1 292 ? 29.875 0.251 -45.104 1.00 95.50 292 LEU A C 1
ATOM 2193 O O . LEU A 1 292 ? 30.371 0.402 -46.220 1.00 95.50 292 LEU A O 1
ATOM 2197 N N . VAL A 1 293 ? 30.487 -0.446 -44.142 1.00 95.19 293 VAL A N 1
ATOM 2198 C CA . VAL A 1 293 ? 31.771 -1.139 -44.349 1.00 95.19 293 VAL A CA 1
ATOM 2199 C C . VAL A 1 293 ? 31.627 -2.230 -45.413 1.00 95.19 293 VAL A C 1
ATOM 2201 O O . VAL A 1 293 ? 32.456 -2.328 -46.322 1.00 95.19 293 VAL A O 1
ATOM 2204 N N . TYR A 1 294 ? 30.553 -3.021 -45.348 1.00 94.88 294 TYR A N 1
ATOM 2205 C CA . TYR A 1 294 ? 30.262 -4.059 -46.334 1.00 94.88 294 TYR A CA 1
ATOM 2206 C C . TYR A 1 294 ? 30.054 -3.474 -47.738 1.00 94.88 294 TYR A C 1
ATOM 2208 O O . TYR A 1 294 ? 30.639 -3.971 -48.703 1.00 94.88 294 TYR A O 1
ATOM 2216 N N . LEU A 1 295 ? 29.282 -2.389 -47.853 1.00 94.62 295 LEU A N 1
ATOM 2217 C CA . LEU A 1 295 ? 29.034 -1.699 -49.118 1.00 94.62 295 LEU A CA 1
ATOM 2218 C C . LEU A 1 295 ? 30.324 -1.099 -49.690 1.00 94.62 295 LEU A C 1
ATOM 2220 O O . LEU A 1 295 ? 30.598 -1.275 -50.874 1.00 94.62 295 LEU A O 1
ATOM 2224 N N . GLY A 1 296 ? 31.161 -0.476 -48.854 1.00 92.88 296 GLY A N 1
ATOM 2225 C CA . GLY A 1 296 ? 32.484 0.005 -49.260 1.00 92.88 296 GLY A CA 1
ATOM 2226 C C . GLY A 1 296 ? 33.359 -1.124 -49.814 1.00 92.88 296 GLY A C 1
ATOM 2227 O O . GLY A 1 296 ? 33.910 -1.010 -50.908 1.00 92.88 296 GLY A O 1
ATOM 2228 N N . SER A 1 297 ? 33.405 -2.265 -49.120 1.00 92.56 297 SER A N 1
ATOM 2229 C CA . SER A 1 297 ? 34.120 -3.464 -49.580 1.00 92.56 297 SER A CA 1
ATOM 2230 C C . SER A 1 297 ? 33.591 -3.986 -50.924 1.00 92.56 297 SER A C 1
ATOM 2232 O O . SER A 1 297 ? 34.374 -4.350 -51.808 1.00 92.56 297 SER A O 1
ATOM 2234 N N . LEU A 1 298 ? 32.266 -3.998 -51.108 1.00 93.12 298 LEU A N 1
ATOM 2235 C CA . LEU A 1 298 ? 31.614 -4.416 -52.348 1.00 93.12 298 LEU A CA 1
ATOM 2236 C C . LEU A 1 298 ? 31.962 -3.482 -53.513 1.00 93.12 298 LEU A C 1
ATOM 2238 O O . LEU A 1 298 ? 32.341 -3.967 -54.580 1.00 93.12 298 LEU A O 1
ATOM 2242 N N . VAL A 1 299 ? 31.905 -2.164 -53.297 1.00 93.94 299 VAL A N 1
ATOM 2243 C CA . VAL A 1 299 ? 32.289 -1.158 -54.295 1.00 93.94 299 VAL A CA 1
ATOM 2244 C C . VAL A 1 299 ? 33.742 -1.359 -54.712 1.00 93.94 299 VAL A C 1
ATOM 2246 O O . VAL A 1 299 ? 33.999 -1.471 -55.908 1.00 93.94 299 VAL A O 1
ATOM 2249 N N . CYS A 1 300 ? 34.676 -1.512 -53.764 1.00 88.75 300 CYS A N 1
ATOM 2250 C CA . CYS A 1 300 ? 36.091 -1.768 -54.058 1.00 88.75 300 CYS A CA 1
ATOM 2251 C C . CYS A 1 300 ? 36.322 -3.065 -54.856 1.00 88.75 300 CYS A C 1
ATOM 2253 O O . CYS A 1 300 ? 37.235 -3.133 -55.685 1.00 88.75 300 CYS A O 1
ATOM 2255 N N . ARG A 1 301 ? 35.531 -4.122 -54.610 1.00 90.75 301 ARG A N 1
ATOM 2256 C CA . ARG A 1 301 ? 35.579 -5.363 -55.406 1.00 90.75 301 ARG A CA 1
ATOM 2257 C C . ARG A 1 301 ? 35.063 -5.135 -56.826 1.00 90.75 301 ARG A C 1
ATOM 2259 O O . ARG A 1 301 ? 35.738 -5.528 -57.774 1.00 90.75 301 ARG A O 1
ATOM 2266 N N . LEU A 1 302 ? 33.924 -4.457 -56.974 1.00 90.06 302 LEU A N 1
ATOM 2267 C CA . LEU A 1 302 ? 33.336 -4.113 -58.273 1.00 90.06 302 LEU A CA 1
ATOM 2268 C C . LEU A 1 302 ? 34.279 -3.244 -59.108 1.00 90.06 302 LEU A C 1
ATOM 2270 O O . LEU A 1 302 ? 34.492 -3.537 -60.279 1.00 90.06 302 LEU A O 1
ATOM 2274 N N . THR A 1 303 ? 34.914 -2.226 -58.515 1.00 89.88 303 THR A N 1
ATOM 2275 C CA . THR A 1 303 ? 35.847 -1.360 -59.259 1.00 89.88 303 THR A CA 1
ATOM 2276 C C . THR A 1 303 ? 37.060 -2.136 -59.760 1.00 89.88 303 THR A C 1
ATOM 2278 O O . THR A 1 303 ? 37.475 -1.945 -60.903 1.00 89.88 303 THR A O 1
ATOM 2281 N N . ARG A 1 304 ? 37.626 -3.028 -58.932 1.00 88.94 304 ARG A N 1
ATOM 2282 C CA . ARG A 1 304 ? 38.733 -3.907 -59.344 1.00 88.94 304 ARG A CA 1
ATOM 2283 C C . ARG A 1 304 ? 38.318 -4.852 -60.464 1.00 88.94 304 ARG A C 1
ATOM 2285 O O . ARG A 1 304 ? 39.052 -4.990 -61.438 1.00 88.94 304 ARG A O 1
ATOM 2292 N N . TRP A 1 305 ? 37.139 -5.455 -60.355 1.00 89.62 305 TRP A N 1
ATOM 2293 C CA . TRP A 1 305 ? 36.603 -6.338 -61.385 1.00 89.62 305 TRP A CA 1
ATOM 2294 C C . TRP A 1 305 ? 36.369 -5.604 -62.715 1.00 89.62 305 TRP A C 1
ATOM 2296 O O . TRP A 1 305 ? 36.819 -6.074 -63.760 1.00 89.62 305 TRP A O 1
ATOM 2306 N N . CYS A 1 306 ? 35.765 -4.410 -62.679 1.00 88.56 306 CYS A N 1
ATOM 2307 C CA . CYS A 1 306 ? 35.579 -3.563 -63.859 1.00 88.56 306 CYS A CA 1
ATOM 2308 C C . CYS A 1 306 ? 36.917 -3.170 -64.500 1.00 88.56 306 CYS A C 1
ATOM 2310 O O . CYS A 1 306 ? 37.068 -3.301 -65.714 1.00 88.56 306 CYS A O 1
ATOM 2312 N N . LYS A 1 307 ? 37.910 -2.742 -63.702 1.00 86.31 307 LYS A N 1
ATOM 2313 C CA . LYS A 1 307 ? 39.264 -2.431 -64.198 1.00 86.31 307 LYS A CA 1
ATOM 2314 C C . LYS A 1 307 ? 39.928 -3.647 -64.853 1.00 86.31 307 LYS A C 1
ATOM 2316 O O . LYS A 1 307 ? 40.501 -3.510 -65.929 1.00 86.31 307 LYS A O 1
ATOM 2321 N N . GLY A 1 308 ? 39.815 -4.830 -64.244 1.00 85.25 308 GLY A N 1
ATOM 2322 C CA . GLY A 1 308 ? 40.352 -6.076 -64.799 1.00 85.25 308 GLY A CA 1
ATOM 2323 C C . GLY A 1 308 ? 39.721 -6.447 -66.143 1.00 85.25 308 GLY A C 1
ATOM 2324 O O . GLY A 1 308 ? 40.435 -6.760 -67.094 1.00 85.25 308 GLY A O 1
ATOM 2325 N N . ARG A 1 309 ? 38.391 -6.333 -66.267 1.00 86.50 309 ARG A N 1
ATOM 2326 C CA . ARG A 1 309 ? 37.697 -6.555 -67.546 1.00 86.50 309 ARG A CA 1
ATOM 2327 C C . ARG A 1 309 ? 38.065 -5.524 -68.607 1.00 86.50 309 ARG A C 1
ATOM 2329 O O . ARG A 1 309 ? 38.297 -5.908 -69.746 1.00 86.50 309 ARG A O 1
ATOM 2336 N N . ALA A 1 310 ? 38.163 -4.244 -68.252 1.00 81.88 310 ALA A N 1
ATOM 2337 C CA . ALA A 1 310 ? 38.590 -3.205 -69.189 1.00 81.88 310 ALA A CA 1
ATOM 2338 C C . ALA A 1 310 ? 40.000 -3.482 -69.745 1.00 81.88 310 ALA A C 1
ATOM 2340 O O . ALA A 1 310 ? 40.220 -3.367 -70.948 1.00 81.88 310 ALA A O 1
ATOM 2341 N N . ALA A 1 311 ? 40.932 -3.926 -68.894 1.00 79.62 311 ALA A N 1
ATOM 2342 C CA . ALA A 1 311 ? 42.271 -4.334 -69.320 1.00 79.62 311 ALA A CA 1
ATOM 2343 C C . ALA A 1 311 ? 42.255 -5.582 -70.228 1.00 79.62 311 ALA A C 1
ATOM 2345 O O . ALA A 1 311 ? 42.993 -5.640 -71.214 1.00 79.62 311 ALA A O 1
ATOM 2346 N N . ALA A 1 312 ? 41.387 -6.559 -69.943 1.00 79.00 312 ALA A N 1
ATOM 2347 C CA . ALA A 1 312 ? 41.204 -7.746 -70.782 1.00 79.00 312 ALA A CA 1
ATOM 2348 C C . ALA A 1 312 ? 40.627 -7.401 -72.172 1.00 79.00 312 ALA A C 1
ATOM 2350 O O . ALA A 1 312 ? 41.125 -7.882 -73.184 1.00 79.00 312 ALA A O 1
ATOM 2351 N N . TYR A 1 313 ? 39.635 -6.506 -72.250 1.00 77.69 313 TYR A N 1
ATOM 2352 C CA . TYR A 1 313 ? 39.104 -6.037 -73.536 1.00 77.69 313 TYR A CA 1
ATOM 2353 C C . TYR A 1 313 ? 40.135 -5.230 -74.334 1.00 77.69 313 TYR A C 1
ATOM 2355 O O . TYR A 1 313 ? 40.287 -5.442 -75.535 1.00 77.69 313 TYR A O 1
ATOM 2363 N N . ALA A 1 314 ? 40.885 -4.341 -73.675 1.00 75.25 314 ALA A N 1
ATOM 2364 C CA . ALA A 1 314 ? 41.922 -3.546 -74.331 1.00 75.25 314 ALA A CA 1
ATOM 2365 C C . ALA A 1 314 ? 43.078 -4.408 -74.871 1.00 75.25 314 ALA A C 1
ATOM 2367 O O . ALA A 1 314 ? 43.656 -4.084 -75.905 1.00 75.25 314 ALA A O 1
ATOM 2368 N N . SER A 1 315 ? 43.418 -5.506 -74.188 1.00 74.12 315 SER A N 1
ATOM 2369 C CA . SER A 1 315 ? 44.432 -6.455 -74.669 1.00 74.12 315 SER A CA 1
ATOM 2370 C C . SER A 1 315 ? 43.914 -7.322 -75.816 1.00 74.12 315 SER A C 1
ATOM 2372 O O . SER A 1 315 ? 44.629 -7.474 -76.800 1.00 74.12 315 SER A O 1
ATOM 2374 N N . ALA A 1 316 ? 42.668 -7.800 -75.761 1.00 73.81 316 ALA A N 1
ATOM 2375 C CA . ALA A 1 316 ? 42.050 -8.539 -76.865 1.00 73.81 316 ALA A CA 1
ATOM 2376 C C . ALA A 1 316 ? 41.928 -7.703 -78.155 1.00 73.81 316 ALA A C 1
ATOM 2378 O O . ALA A 1 316 ? 42.182 -8.212 -79.243 1.00 73.81 316 ALA A O 1
ATOM 2379 N N . ALA A 1 317 ? 41.621 -6.405 -78.043 1.00 68.75 317 ALA A N 1
ATOM 2380 C CA . ALA A 1 317 ? 41.553 -5.499 -79.191 1.00 68.75 317 ALA A CA 1
ATOM 2381 C C . ALA A 1 317 ? 42.906 -5.335 -79.914 1.00 68.75 317 ALA A C 1
ATOM 2383 O O . ALA A 1 317 ? 42.934 -5.191 -81.133 1.00 68.75 317 ALA A O 1
ATOM 2384 N N . ARG A 1 318 ? 44.036 -5.415 -79.194 1.00 62.34 318 ARG A N 1
ATOM 2385 C CA . ARG A 1 318 ? 45.384 -5.317 -79.789 1.00 62.34 318 ARG A CA 1
ATOM 2386 C C . ARG A 1 318 ? 45.836 -6.579 -80.530 1.00 62.34 318 ARG A C 1
ATOM 2388 O O . ARG A 1 318 ? 46.832 -6.517 -81.238 1.00 62.34 318 ARG A O 1
ATOM 2395 N N . VAL A 1 319 ? 45.141 -7.706 -80.366 1.00 61.31 319 VAL A N 1
ATOM 2396 C CA . VAL A 1 319 ? 45.532 -9.011 -80.936 1.00 61.31 319 VAL A CA 1
ATOM 2397 C C . VAL A 1 319 ? 44.790 -9.314 -82.250 1.00 61.31 319 VAL A C 1
ATOM 2399 O O . VAL A 1 319 ? 44.975 -10.382 -82.818 1.00 61.31 319 VAL A O 1
ATOM 2402 N N . THR A 1 320 ? 44.002 -8.379 -82.800 1.00 54.75 320 THR A N 1
ATOM 2403 C CA . THR A 1 320 ? 43.465 -8.518 -84.169 1.00 54.75 320 THR A CA 1
ATOM 2404 C C . THR A 1 320 ? 44.532 -8.111 -85.198 1.00 54.75 320 THR A C 1
ATOM 2406 O O . THR A 1 320 ? 44.854 -6.926 -85.295 1.00 54.75 320 THR A O 1
ATOM 2409 N N . PRO A 1 321 ? 45.147 -9.056 -85.940 1.00 54.75 321 PRO A N 1
ATOM 2410 C CA . PRO A 1 321 ? 46.280 -8.752 -86.801 1.00 54.75 321 PRO A CA 1
ATOM 2411 C C . PRO A 1 321 ? 45.811 -8.287 -88.177 1.00 54.75 321 PRO A C 1
ATOM 2413 O O . PRO A 1 321 ? 44.928 -8.884 -88.792 1.00 54.75 321 PRO A O 1
ATOM 2416 N N . HIS A 1 322 ? 46.500 -7.267 -88.684 1.00 53.69 322 HIS A N 1
ATOM 2417 C CA . HIS A 1 322 ? 46.724 -7.050 -90.108 1.00 53.69 322 HIS A CA 1
ATOM 2418 C C . HIS A 1 322 ? 47.074 -8.384 -90.786 1.00 53.69 322 HIS A C 1
ATOM 2420 O O . HIS A 1 322 ? 48.152 -8.934 -90.574 1.00 53.69 322 HIS A O 1
ATOM 2426 N N . GLY A 1 323 ? 46.149 -8.903 -91.587 1.00 54.81 323 GLY A N 1
ATOM 2427 C CA . GLY A 1 323 ? 46.292 -10.185 -92.264 1.00 54.81 323 GLY A CA 1
ATOM 2428 C C . GLY A 1 323 ? 45.391 -10.283 -93.486 1.00 54.81 323 GLY A C 1
ATOM 2429 O O . GLY A 1 323 ? 44.629 -11.231 -93.596 1.00 54.81 323 GLY A O 1
ATOM 2430 N N . GLN A 1 324 ? 45.449 -9.298 -94.386 1.00 50.72 324 GLN A N 1
ATOM 2431 C CA . GLN A 1 324 ? 45.035 -9.462 -95.784 1.00 50.72 324 GLN A CA 1
ATOM 2432 C C . GLN A 1 324 ? 45.688 -8.365 -96.635 1.00 50.72 324 GLN A C 1
ATOM 2434 O O . GLN A 1 324 ? 45.436 -7.180 -96.436 1.00 50.72 324 GLN A O 1
ATOM 2439 N N . GLY A 1 325 ? 46.575 -8.772 -97.542 1.00 46.25 325 GLY A N 1
ATOM 2440 C CA . GLY A 1 325 ? 47.334 -7.882 -98.423 1.00 46.25 325 GLY A CA 1
ATOM 2441 C C . GLY A 1 325 ? 48.547 -8.586 -99.021 1.00 46.25 325 GLY A C 1
ATOM 2442 O O . GLY A 1 325 ? 49.683 -8.210 -98.764 1.00 46.25 325 GLY A O 1
ATOM 2443 N N . GLN A 1 326 ? 48.278 -9.676 -99.732 1.00 51.06 326 GLN A N 1
ATOM 2444 C CA . GLN A 1 326 ? 49.226 -10.531 -100.433 1.00 51.06 326 GLN A CA 1
ATOM 2445 C C . GLN A 1 326 ? 49.639 -9.887 -101.771 1.00 51.06 326 GLN A C 1
ATOM 2447 O O . GLN A 1 326 ? 48.773 -9.567 -102.572 1.00 51.06 326 GLN A O 1
ATOM 2452 N N . GLN A 1 327 ? 50.949 -9.703 -101.963 1.00 47.88 327 GLN A N 1
ATOM 2453 C CA . GLN A 1 327 ? 51.726 -9.923 -103.200 1.00 47.88 327 GLN A CA 1
ATOM 2454 C C . GLN A 1 327 ? 51.093 -9.594 -104.581 1.00 47.88 327 GLN A C 1
ATOM 2456 O O . GLN A 1 327 ? 50.399 -10.420 -105.162 1.00 47.88 327 GLN A O 1
ATOM 2461 N N . GLU A 1 328 ? 51.507 -8.462 -105.160 1.00 46.38 328 GLU A N 1
ATOM 2462 C CA . GLU A 1 328 ? 51.772 -8.215 -106.598 1.00 46.38 328 GLU A CA 1
ATOM 2463 C C . GLU A 1 328 ? 53.072 -7.372 -106.601 1.00 46.38 328 GLU A C 1
ATOM 2465 O O . GLU A 1 328 ? 53.160 -6.438 -105.805 1.00 46.38 328 GLU A O 1
ATOM 2470 N N . HIS A 1 329 ? 54.176 -7.617 -107.309 1.00 45.84 329 HIS A N 1
ATOM 2471 C CA . HIS A 1 329 ? 54.570 -8.433 -108.457 1.00 45.84 329 HIS A CA 1
ATOM 2472 C C . HIS A 1 329 ? 56.030 -8.887 -108.267 1.00 45.84 329 HIS A C 1
ATOM 2474 O O . HIS A 1 329 ? 56.773 -8.175 -107.550 1.00 45.84 329 HIS A O 1
#

Radius of gyration: 40.64 Å; chains: 1; bounding box: 83×52×165 Å

Sequence (329 aa):
MLFSRAMLLHAMVYSCDRLGTGSGVEGRPPAKNPPFAILISMLLGVLTSQGRRSTMASLAGAALASCSILLLLLVSCAQGQGQPPEAPEEAWPEGQPPEAPEEAWPEGQPPEAPEDALTMLLSKGGCGAFAGLVAATAGVGDAFREQIGSDLGLTILCPDDEAVGTFIPRFHGLTVDEQVAALLYHGLTMAYSEELLSWVHREVLTLDGEQMLTVRHHRGRVILSSWPQSTRNKARITKTVVDDDHLAVYLIDAVLIPADLKRRRVVALIVIIILVLVVGGLVALFLRFHALVYLGSLVCRLTRWCKGRAAAYASAARVTPHGQGQQEH